Protein AF-M7TND4-F1 (afdb_monomer_lite)

InterPro domains:
  IPR009081 Phosphopantetheine binding ACP domain [PF00550] (166-225)
  IPR013120 Fatty acyl-CoA reductase-like, NAD-binding domain [PF07993] (282-355)
  IPR036291 NAD(P)-binding domain superfamily [SSF51735] (278-315)
  IPR036736 ACP-like superfamily [G3DSA:1.10.1200.10] (157-234)
  IPR036736 ACP-like superfamily [SSF47336] (166-234)

Structure (mmCIF, N/CA/C/O backbone):
data_AF-M7TND4-F1
#
_entry.id   AF-M7TND4-F1
#
loop_
_atom_site.group_PDB
_atom_site.id
_atom_site.type_symbol
_atom_site.label_atom_id
_atom_site.label_alt_id
_atom_site.label_comp_id
_atom_site.label_asym_id
_atom_site.label_entity_id
_atom_site.label_seq_id
_atom_site.pdbx_PDB_ins_code
_atom_site.Cartn_x
_atom_site.Cartn_y
_atom_site.Cartn_z
_atom_site.occupancy
_atom_site.B_iso_or_equiv
_atom_site.auth_seq_id
_atom_site.auth_comp_id
_atom_site.auth_asym_id
_atom_site.auth_atom_id
_atom_site.pdbx_PDB_model_num
ATOM 1 N N . MET A 1 1 ? 12.500 13.920 -29.437 1.00 52.75 1 MET A N 1
ATOM 2 C CA . MET A 1 1 ? 12.590 12.579 -30.057 1.00 52.75 1 MET A CA 1
ATOM 3 C C . MET A 1 1 ? 12.340 12.642 -31.550 1.00 52.75 1 MET A C 1
ATOM 5 O O . MET A 1 1 ? 13.314 12.519 -32.260 1.00 52.75 1 MET A O 1
ATOM 9 N N . LEU A 1 2 ? 11.133 12.942 -32.047 1.00 55.16 2 LEU A N 1
ATOM 10 C CA . LEU A 1 2 ? 10.889 13.033 -33.507 1.00 55.16 2 LEU A CA 1
ATOM 11 C C . LEU A 1 2 ? 11.745 14.081 -34.246 1.00 55.16 2 LEU A C 1
ATOM 13 O O . LEU A 1 2 ? 11.984 13.958 -35.436 1.00 55.16 2 LEU A O 1
ATOM 17 N N . SER A 1 3 ? 12.223 15.103 -33.538 1.00 58.16 3 SER A N 1
ATOM 18 C CA . SER A 1 3 ? 13.149 16.122 -34.046 1.00 58.16 3 SER A CA 1
ATOM 19 C C . SER A 1 3 ? 14.624 15.686 -34.049 1.00 58.16 3 SER A C 1
ATOM 21 O O . SER A 1 3 ? 15.498 16.499 -34.322 1.00 58.16 3 SER A O 1
ATOM 23 N N . CYS A 1 4 ? 14.917 14.435 -33.684 1.00 60.94 4 CYS A N 1
ATOM 24 C CA . CYS A 1 4 ? 16.262 13.890 -33.521 1.00 60.94 4 CYS A CA 1
ATOM 25 C C . CYS A 1 4 ? 16.310 12.474 -34.131 1.00 60.94 4 CYS A C 1
ATOM 27 O O . CYS A 1 4 ? 16.215 11.494 -33.388 1.00 60.94 4 CYS A O 1
ATOM 29 N N . PRO A 1 5 ? 16.424 12.362 -35.471 1.00 71.31 5 PRO A N 1
ATOM 30 C CA . PRO A 1 5 ? 16.382 11.081 -36.183 1.00 71.31 5 PRO A CA 1
ATOM 31 C C . PRO A 1 5 ? 17.377 10.033 -35.652 1.00 71.31 5 PRO A C 1
ATOM 33 O O . PRO A 1 5 ? 16.925 8.944 -35.315 1.00 71.31 5 PRO A O 1
ATOM 36 N N . PRO A 1 6 ? 18.657 10.372 -35.375 1.00 72.75 6 PRO A N 1
ATOM 37 C CA . PRO A 1 6 ? 19.614 9.390 -34.854 1.00 72.75 6 PRO A CA 1
ATOM 38 C C . PRO A 1 6 ? 19.208 8.772 -33.508 1.00 72.75 6 PRO A C 1
ATOM 40 O O . PRO A 1 6 ? 19.507 7.618 -33.223 1.00 72.75 6 PRO A O 1
ATOM 43 N N . GLY A 1 7 ? 18.519 9.540 -32.654 1.00 70.56 7 GLY A N 1
ATOM 44 C CA . GLY A 1 7 ? 18.045 9.036 -31.365 1.00 70.56 7 GLY A CA 1
ATOM 45 C C . GLY A 1 7 ? 16.850 8.092 -31.499 1.00 70.56 7 GLY A C 1
ATOM 46 O O . GLY A 1 7 ? 16.638 7.253 -30.630 1.00 70.56 7 GLY A O 1
ATOM 47 N N . VAL A 1 8 ? 16.064 8.227 -32.568 1.00 78.00 8 VAL A N 1
ATOM 48 C CA . VAL A 1 8 ? 14.972 7.299 -32.875 1.00 78.00 8 VAL A CA 1
ATOM 49 C C . VAL A 1 8 ? 15.531 6.018 -33.487 1.00 78.00 8 VAL A C 1
ATOM 51 O O . VAL A 1 8 ? 15.123 4.942 -33.061 1.00 78.00 8 VAL A O 1
ATOM 54 N N . ASP A 1 9 ? 16.514 6.130 -34.381 1.00 77.94 9 ASP A N 1
ATOM 55 C CA . ASP A 1 9 ? 17.189 4.979 -34.994 1.00 77.94 9 ASP A CA 1
ATOM 56 C C . ASP A 1 9 ? 17.843 4.088 -33.926 1.00 77.94 9 ASP A C 1
ATOM 58 O O . ASP A 1 9 ? 17.606 2.884 -33.884 1.00 77.94 9 ASP A O 1
ATOM 62 N N . ALA A 1 10 ? 18.546 4.687 -32.958 1.00 77.31 10 ALA A N 1
ATOM 63 C CA . ALA A 1 10 ? 19.141 3.948 -31.842 1.00 77.31 10 ALA A CA 1
ATOM 64 C C . ALA A 1 10 ? 18.098 3.226 -30.962 1.00 77.31 10 ALA A C 1
ATOM 66 O O . ALA A 1 10 ? 18.333 2.122 -30.473 1.00 77.31 10 ALA A O 1
ATOM 67 N N . LEU A 1 11 ? 16.924 3.830 -30.744 1.00 78.31 11 LEU A N 1
ATOM 68 C CA . LEU A 1 11 ? 15.833 3.188 -29.999 1.00 78.31 11 LEU A CA 1
ATOM 69 C C . LEU A 1 11 ? 15.169 2.061 -30.805 1.00 78.31 11 LEU A C 1
ATOM 71 O O . LEU A 1 11 ? 14.636 1.119 -30.210 1.00 78.31 11 LEU A O 1
ATOM 75 N N . ALA A 1 12 ? 15.198 2.143 -32.136 1.00 84.38 12 ALA A N 1
ATOM 76 C CA . ALA A 1 12 ? 14.667 1.121 -33.029 1.00 84.38 12 ALA A CA 1
ATOM 77 C C . ALA A 1 12 ? 15.523 -0.160 -33.032 1.00 84.38 12 ALA A C 1
ATOM 79 O O . ALA A 1 12 ? 15.011 -1.233 -33.330 1.00 84.38 12 ALA A O 1
ATOM 80 N N . GLU A 1 13 ? 16.794 -0.090 -32.637 1.00 83.31 13 GLU A N 1
ATOM 81 C CA . GLU A 1 13 ? 17.652 -1.277 -32.498 1.00 83.31 13 GLU A CA 1
ATOM 82 C C . GLU A 1 13 ? 17.405 -2.059 -31.194 1.00 83.31 13 GLU A C 1
ATOM 84 O O . GLU A 1 13 ? 17.817 -3.215 -31.052 1.00 83.31 13 GLU A O 1
ATOM 89 N N . LEU A 1 14 ? 16.730 -1.452 -30.211 1.00 80.19 14 LEU A N 1
ATOM 90 C CA . LEU A 1 14 ? 16.456 -2.094 -28.926 1.00 80.19 14 LEU A CA 1
ATOM 91 C C . LEU A 1 14 ? 15.378 -3.174 -29.058 1.00 80.19 14 LEU A C 1
ATOM 93 O O . LEU A 1 14 ? 14.418 -3.033 -29.796 1.00 80.19 14 LEU A O 1
ATOM 97 N N . LYS A 1 15 ? 15.463 -4.244 -28.259 1.00 79.94 15 LYS A N 1
ATOM 98 C CA . LYS A 1 15 ? 14.446 -5.317 -28.287 1.00 79.94 15 LYS A CA 1
ATOM 99 C C . LYS A 1 15 ? 13.072 -4.875 -27.771 1.00 79.94 15 LYS A C 1
ATOM 101 O O . LYS A 1 15 ? 12.070 -5.505 -28.093 1.00 79.94 15 LYS A O 1
ATOM 106 N N . ARG A 1 16 ? 13.037 -3.884 -26.874 1.00 80.69 16 ARG A N 1
ATOM 107 C CA . ARG A 1 16 ? 11.833 -3.382 -26.194 1.00 80.69 16 ARG A CA 1
ATOM 108 C C . ARG A 1 16 ? 12.024 -1.924 -25.808 1.00 80.69 16 ARG A C 1
ATOM 110 O O . ARG A 1 16 ? 13.060 -1.577 -25.247 1.00 80.69 16 ARG A O 1
ATOM 117 N N . VAL A 1 17 ? 11.007 -1.098 -26.042 1.00 85.75 17 VAL A N 1
ATOM 118 C CA . VAL A 1 17 ? 10.986 0.305 -25.617 1.00 85.75 17 VAL A CA 1
ATOM 119 C C . VAL A 1 17 ? 9.664 0.557 -24.904 1.00 85.75 17 VAL A C 1
ATOM 121 O O . VAL A 1 17 ? 8.596 0.408 -25.484 1.00 85.75 17 VAL A O 1
ATOM 124 N N . ALA A 1 18 ? 9.728 0.923 -23.627 1.00 85.56 18 ALA A N 1
ATOM 125 C CA . ALA A 1 18 ? 8.543 1.191 -22.821 1.00 85.56 18 ALA A CA 1
ATOM 126 C C . ALA A 1 18 ? 8.475 2.664 -22.411 1.00 85.56 18 ALA A C 1
ATOM 128 O O . ALA A 1 18 ? 9.508 3.273 -22.125 1.00 85.56 18 ALA A O 1
ATOM 129 N N . TYR A 1 19 ? 7.267 3.220 -22.313 1.00 83.50 19 TYR A N 1
ATOM 130 C CA . TYR A 1 19 ? 7.042 4.541 -21.720 1.00 83.50 19 TYR A CA 1
ATOM 131 C C . TYR A 1 19 ? 6.023 4.486 -20.575 1.00 83.50 19 TYR A C 1
ATOM 133 O O . TYR A 1 19 ? 5.131 3.640 -20.555 1.00 83.50 19 TYR A O 1
ATOM 141 N N . THR A 1 20 ? 6.162 5.394 -19.606 1.00 81.44 20 THR A N 1
ATOM 142 C CA . THR A 1 20 ? 5.328 5.455 -18.395 1.00 81.44 20 THR A CA 1
ATOM 143 C C . THR A 1 20 ? 5.213 6.892 -17.866 1.00 81.44 20 THR A C 1
ATOM 145 O O . THR A 1 20 ? 5.823 7.807 -18.419 1.00 81.44 20 THR A O 1
ATOM 148 N N . GLY A 1 21 ? 4.444 7.103 -16.794 1.00 68.25 21 GLY A N 1
ATOM 149 C CA . GLY A 1 21 ? 4.293 8.401 -16.119 1.00 68.25 21 GLY A CA 1
ATOM 150 C C . GLY A 1 21 ? 3.234 9.334 -16.718 1.00 68.25 21 GLY A C 1
ATOM 151 O O . GLY A 1 21 ? 3.051 10.440 -16.219 1.00 68.25 21 GLY A O 1
ATOM 152 N N . GLY A 1 22 ? 2.528 8.898 -17.763 1.00 69.12 22 GLY A N 1
ATOM 153 C CA . GLY A 1 22 ? 1.432 9.626 -18.403 1.00 69.12 22 GLY A CA 1
ATOM 154 C C . GLY A 1 22 ? 1.254 9.224 -19.872 1.00 69.12 22 GLY A C 1
ATOM 155 O O . GLY A 1 22 ? 2.148 8.591 -20.444 1.00 69.12 22 GLY A O 1
ATOM 156 N N . PRO A 1 23 ? 0.114 9.562 -20.501 1.00 74.62 23 PRO A N 1
ATOM 157 C CA . PRO A 1 23 ? -0.090 9.305 -21.921 1.00 74.62 23 PRO A CA 1
ATOM 158 C C . PRO A 1 23 ? 0.867 10.158 -22.764 1.00 74.62 23 PRO A C 1
ATOM 160 O O . PRO A 1 23 ? 1.071 11.345 -22.495 1.00 74.62 23 PRO A O 1
ATOM 163 N N . LEU A 1 24 ? 1.444 9.568 -23.812 1.00 78.81 24 LEU A N 1
ATOM 164 C CA . LEU A 1 24 ? 2.138 10.345 -24.837 1.00 78.81 24 LEU A CA 1
ATOM 165 C C . LEU A 1 24 ? 1.124 11.177 -25.632 1.00 78.81 24 LEU A C 1
ATOM 167 O O . LEU A 1 24 ? -0.045 10.819 -25.765 1.00 78.81 24 LEU A O 1
ATOM 171 N N . ASN A 1 25 ? 1.589 12.289 -26.199 1.00 85.69 25 ASN A N 1
ATOM 172 C CA . ASN A 1 25 ? 0.774 13.083 -27.112 1.00 85.69 25 ASN A CA 1
ATOM 173 C C . ASN A 1 25 ? 0.328 12.214 -28.314 1.00 85.69 25 ASN A C 1
ATOM 175 O O . ASN A 1 25 ? 1.211 11.651 -28.959 1.00 85.69 25 ASN A O 1
ATOM 179 N N . PRO A 1 26 ? -0.976 12.155 -28.660 1.00 81.94 26 PRO A N 1
ATOM 180 C CA . PRO A 1 26 ? -1.502 11.282 -29.714 1.00 81.94 26 PRO A CA 1
ATOM 181 C C . PRO A 1 26 ? -0.770 11.393 -31.054 1.00 81.94 26 PRO A C 1
ATOM 183 O O . PRO A 1 26 ? -0.309 10.398 -31.597 1.00 81.94 26 PRO A O 1
ATOM 186 N N . VAL A 1 27 ? -0.572 12.618 -31.550 1.00 81.81 27 VAL A N 1
ATOM 187 C CA . VAL A 1 27 ? 0.054 12.869 -32.860 1.00 81.81 27 VAL A CA 1
ATOM 188 C C . VAL A 1 27 ? 1.526 12.456 -32.863 1.00 81.81 27 VAL A C 1
ATOM 190 O O . VAL A 1 27 ? 2.017 11.853 -33.816 1.00 81.81 27 VAL A O 1
ATOM 193 N N . ARG A 1 28 ? 2.255 12.777 -31.789 1.00 80.94 28 ARG A N 1
ATOM 194 C CA . ARG A 1 28 ? 3.687 12.456 -31.693 1.00 80.94 28 ARG A CA 1
ATOM 195 C C . ARG A 1 28 ? 3.937 10.987 -31.370 1.00 80.94 28 ARG A C 1
ATOM 197 O O . ARG A 1 28 ? 4.920 10.432 -31.845 1.00 80.94 28 ARG A O 1
ATOM 204 N N . GLY A 1 29 ? 3.087 10.377 -30.555 1.00 85.50 29 GLY A N 1
ATOM 205 C CA . GLY A 1 29 ? 3.182 8.963 -30.226 1.00 85.50 29 GLY A CA 1
ATOM 206 C C . GLY A 1 29 ? 2.906 8.092 -31.446 1.00 85.50 29 GLY A C 1
ATOM 207 O O . GLY A 1 29 ? 3.679 7.179 -31.697 1.00 85.50 29 GLY A O 1
ATOM 208 N N . GLU A 1 30 ? 1.933 8.466 -32.283 1.00 88.31 30 GLU A N 1
ATOM 209 C CA . GLU A 1 30 ? 1.633 7.775 -33.544 1.00 88.31 30 GLU A CA 1
ATOM 210 C C . GLU A 1 30 ? 2.838 7.790 -34.492 1.00 88.31 30 GLU A C 1
ATOM 212 O O . GLU A 1 30 ? 3.241 6.771 -35.050 1.00 88.31 30 GLU A O 1
ATOM 217 N N . ALA A 1 31 ? 3.466 8.958 -34.645 1.00 86.38 31 ALA A N 1
ATOM 218 C CA . ALA A 1 31 ? 4.670 9.093 -35.455 1.00 86.38 31 ALA A CA 1
ATOM 219 C C . ALA A 1 31 ? 5.855 8.298 -34.880 1.00 86.38 31 ALA A C 1
ATOM 221 O O . ALA A 1 31 ? 6.651 7.758 -35.643 1.00 86.38 31 ALA A O 1
ATOM 222 N N . LEU A 1 32 ? 5.971 8.197 -33.553 1.00 87.19 32 LEU A N 1
ATOM 223 C CA . LEU A 1 32 ? 7.041 7.448 -32.895 1.00 87.19 32 LEU A CA 1
ATOM 224 C C . LEU A 1 32 ? 6.821 5.930 -32.980 1.00 87.19 32 LEU A C 1
ATOM 226 O O . LEU A 1 32 ? 7.773 5.192 -33.205 1.00 87.19 32 LEU A O 1
ATOM 230 N N . ALA A 1 33 ? 5.578 5.466 -32.862 1.00 90.00 33 ALA A N 1
ATOM 231 C CA . ALA A 1 33 ? 5.198 4.059 -32.957 1.00 90.00 33 ALA A CA 1
ATOM 232 C C . ALA A 1 33 ? 5.498 3.450 -34.333 1.00 90.00 33 ALA A C 1
ATOM 234 O O . ALA A 1 33 ? 5.892 2.289 -34.417 1.00 90.00 33 ALA A O 1
ATOM 235 N N . LYS A 1 34 ? 5.387 4.250 -35.403 1.00 88.94 34 LYS A N 1
ATOM 236 C CA . LYS A 1 34 ? 5.788 3.850 -36.765 1.00 88.94 34 LYS A CA 1
ATOM 237 C C . LYS A 1 34 ? 7.287 3.596 -36.900 1.00 88.94 34 LYS A C 1
ATOM 239 O O . LYS A 1 34 ? 7.694 2.824 -37.759 1.00 88.94 34 LYS A O 1
ATOM 244 N N . LEU A 1 35 ? 8.093 4.270 -36.084 1.00 89.12 35 LEU A N 1
ATOM 245 C CA . LEU A 1 35 ? 9.552 4.186 -36.121 1.00 89.12 35 LEU A CA 1
ATOM 246 C C . LEU A 1 35 ? 10.098 3.181 -35.095 1.00 89.12 35 LEU A C 1
ATOM 248 O O . LEU A 1 35 ? 11.197 2.670 -35.265 1.00 89.12 35 LEU A O 1
ATOM 252 N N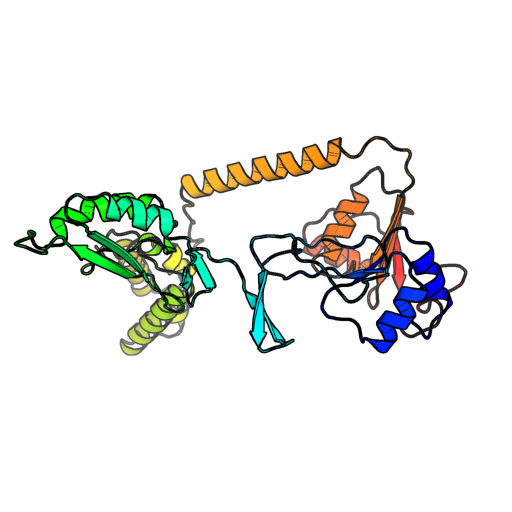 . LEU A 1 36 ? 9.329 2.882 -34.044 1.00 89.06 36 LEU A N 1
ATOM 253 C CA . LEU A 1 36 ? 9.701 1.984 -32.954 1.00 89.06 36 LEU A CA 1
ATOM 254 C C . LEU A 1 36 ? 8.715 0.805 -32.882 1.00 89.06 36 LEU A C 1
ATOM 256 O O . LEU A 1 36 ? 7.728 0.906 -32.152 1.00 89.06 36 LEU A O 1
ATOM 260 N N . PRO A 1 37 ? 8.960 -0.313 -33.593 1.00 83.88 37 PRO A N 1
ATOM 261 C CA . PRO A 1 37 ? 8.002 -1.421 -33.710 1.00 83.88 37 PRO A CA 1
ATOM 262 C C . PRO A 1 37 ? 7.718 -2.159 -32.390 1.00 83.88 37 PRO A C 1
ATOM 264 O O . PRO A 1 37 ? 6.736 -2.881 -32.277 1.00 83.88 37 PRO A O 1
ATOM 267 N N . HIS A 1 38 ? 8.550 -1.951 -31.375 1.00 87.88 38 HIS A N 1
ATOM 268 C CA . HIS A 1 38 ? 8.499 -2.558 -30.039 1.00 87.88 38 HIS A CA 1
ATOM 269 C C . HIS A 1 38 ? 8.190 -1.530 -28.938 1.00 87.88 38 HIS A C 1
ATOM 271 O O . HIS A 1 38 ? 8.537 -1.744 -27.771 1.00 87.88 38 HIS A O 1
ATOM 277 N N . LEU A 1 39 ? 7.582 -0.395 -29.307 1.00 89.44 39 LEU A N 1
ATOM 278 C CA . LEU A 1 39 ? 7.125 0.641 -28.379 1.00 89.44 39 LEU A CA 1
ATOM 279 C C . LEU A 1 39 ? 5.814 0.243 -27.693 1.00 89.44 39 LEU A C 1
ATOM 281 O O . LEU A 1 39 ? 4.805 0.062 -28.362 1.00 89.44 39 LEU A O 1
ATOM 285 N N . PHE A 1 40 ? 5.785 0.224 -26.361 1.00 87.44 40 PHE A N 1
ATOM 286 C CA . PHE A 1 40 ? 4.559 -0.026 -25.595 1.00 87.44 40 PHE A CA 1
ATOM 287 C C . PHE A 1 40 ? 4.461 0.833 -24.330 1.00 87.44 40 PHE A C 1
ATOM 289 O O . PHE A 1 40 ? 5.441 1.421 -23.866 1.00 87.44 40 PHE A O 1
ATOM 296 N N . THR A 1 41 ? 3.262 0.908 -23.753 1.00 83.81 41 THR A N 1
ATOM 297 C CA . THR A 1 41 ? 3.003 1.676 -22.530 1.00 83.81 41 THR A CA 1
ATOM 298 C C . THR A 1 41 ? 2.992 0.798 -21.278 1.00 83.81 41 THR A C 1
ATOM 300 O O . THR A 1 41 ? 2.571 -0.359 -21.308 1.00 83.81 41 THR A O 1
ATOM 303 N N . ILE A 1 42 ? 3.450 1.358 -20.158 1.00 76.50 42 ILE A N 1
ATOM 304 C CA . ILE A 1 42 ? 3.357 0.771 -18.820 1.00 76.50 42 ILE A CA 1
ATOM 305 C C . ILE A 1 42 ? 2.713 1.802 -17.894 1.00 76.50 42 ILE A C 1
ATOM 307 O O . ILE A 1 42 ? 3.188 2.936 -17.796 1.00 76.50 42 ILE A O 1
ATOM 311 N N . LEU A 1 43 ? 1.682 1.401 -17.152 1.00 75.50 43 LEU A N 1
ATOM 312 C CA . LEU A 1 43 ? 1.119 2.210 -16.072 1.00 75.50 43 LEU A CA 1
ATOM 313 C C . LEU A 1 43 ? 1.649 1.713 -14.715 1.00 75.50 43 LEU A C 1
ATOM 315 O O . LEU A 1 43 ? 1.813 0.514 -14.486 1.00 75.50 43 LEU A O 1
ATOM 319 N N . ALA A 1 44 ? 1.930 2.634 -13.802 1.00 69.31 44 ALA A N 1
ATOM 320 C CA . ALA A 1 44 ? 2.380 2.326 -12.450 1.00 69.31 44 ALA A CA 1
ATOM 321 C C . ALA A 1 44 ? 1.968 3.454 -11.497 1.00 69.31 44 ALA A C 1
ATOM 323 O O . ALA A 1 44 ? 1.751 4.584 -11.940 1.00 69.31 44 ALA A O 1
ATOM 324 N N . SER A 1 45 ? 1.902 3.164 -10.200 1.00 63.28 45 SER A N 1
ATOM 325 C CA . SER A 1 45 ? 1.823 4.184 -9.149 1.00 63.28 45 SER A CA 1
ATOM 326 C C . SER A 1 45 ? 2.882 3.941 -8.079 1.00 63.28 45 SER A C 1
ATOM 328 O O . SER A 1 45 ? 3.406 2.834 -7.942 1.00 63.28 45 SER A O 1
ATOM 330 N N . THR A 1 46 ? 3.205 4.980 -7.311 1.00 52.72 46 THR A N 1
ATOM 331 C CA . THR A 1 46 ? 4.154 4.872 -6.192 1.00 52.72 46 THR A CA 1
ATOM 332 C C . THR A 1 46 ? 3.639 3.897 -5.130 1.00 52.72 46 THR A C 1
ATOM 334 O O . THR A 1 46 ? 4.413 3.163 -4.527 1.00 52.72 46 THR A O 1
ATOM 337 N N . GLU A 1 47 ? 2.323 3.869 -4.929 1.00 51.09 47 GLU A N 1
ATOM 338 C CA . GLU A 1 47 ? 1.618 3.100 -3.907 1.00 51.09 47 GLU A CA 1
ATOM 339 C C . GLU A 1 47 ? 1.318 1.658 -4.341 1.00 51.09 47 GLU A C 1
ATOM 341 O O . GLU A 1 47 ? 1.200 0.774 -3.498 1.00 51.09 47 GLU A O 1
ATOM 346 N N . GLY A 1 48 ? 1.161 1.425 -5.647 1.00 47.53 48 GLY A N 1
ATOM 347 C CA . GLY A 1 48 ? 0.699 0.155 -6.216 1.00 47.53 48 GLY A CA 1
ATOM 348 C C . GLY A 1 48 ? 1.736 -0.579 -7.062 1.00 47.53 48 GLY A C 1
ATOM 349 O O . GLY A 1 48 ? 1.461 -1.681 -7.534 1.00 47.53 48 GLY A O 1
ATOM 350 N N . GLY A 1 49 ? 2.917 0.010 -7.269 1.00 58.88 49 GLY A N 1
ATOM 351 C CA . GLY A 1 49 ? 3.927 -0.533 -8.170 1.00 58.88 49 GLY A CA 1
ATOM 352 C C . GLY A 1 49 ? 3.457 -0.547 -9.628 1.00 58.88 49 GLY A C 1
ATOM 353 O O . GLY A 1 49 ? 2.612 0.250 -10.041 1.00 58.88 49 GLY A O 1
ATOM 354 N N . ILE A 1 50 ? 4.032 -1.445 -10.431 1.00 60.16 50 ILE A N 1
ATOM 355 C CA . ILE A 1 50 ? 3.658 -1.628 -11.839 1.00 60.16 50 ILE A CA 1
ATOM 356 C C . ILE A 1 50 ? 2.328 -2.383 -11.892 1.00 60.16 50 ILE A C 1
ATOM 358 O O . ILE A 1 50 ? 2.236 -3.510 -11.401 1.00 60.16 50 ILE A O 1
ATOM 362 N N . GLY A 1 51 ? 1.298 -1.783 -12.493 1.00 61.22 51 GLY A N 1
ATOM 363 C CA . GLY A 1 51 ? 0.028 -2.485 -12.662 1.00 61.22 51 GLY A CA 1
ATOM 364 C C . GLY A 1 51 ? 0.185 -3.667 -13.626 1.00 61.22 51 GLY A C 1
ATOM 365 O O . GLY A 1 51 ? 1.013 -3.650 -14.539 1.00 61.22 51 GLY A O 1
ATOM 366 N N . ARG A 1 52 ? -0.592 -4.734 -13.414 1.00 55.03 52 ARG A N 1
ATOM 367 C CA . ARG A 1 52 ? -0.585 -5.893 -14.316 1.00 55.03 52 ARG A CA 1
ATOM 368 C C . ARG A 1 52 ? -1.374 -5.553 -15.579 1.00 55.03 52 ARG A C 1
ATOM 370 O O . ARG A 1 52 ? -2.603 -5.594 -15.578 1.00 55.03 52 ARG A O 1
ATOM 377 N N . PHE A 1 53 ? -0.656 -5.240 -16.651 1.00 69.12 53 PHE A N 1
ATOM 378 C CA . PHE A 1 53 ? -1.219 -4.969 -17.972 1.00 69.12 53 PHE A CA 1
ATOM 379 C C . PHE A 1 53 ? -0.702 -5.974 -18.992 1.00 69.12 53 PHE A C 1
ATOM 381 O O . PHE A 1 53 ? 0.436 -6.437 -18.904 1.00 69.12 53 PHE A O 1
ATOM 388 N N . VAL A 1 54 ? -1.536 -6.284 -19.978 1.00 61.53 54 VAL A N 1
ATOM 389 C CA . VAL A 1 54 ? -1.124 -7.015 -21.171 1.00 61.53 54 VAL A CA 1
ATOM 390 C C . VAL A 1 54 ? -0.670 -5.984 -22.199 1.00 61.53 54 VAL A C 1
ATOM 392 O O . VAL A 1 54 ? -1.457 -5.147 -22.646 1.00 61.53 54 VAL A O 1
ATOM 395 N N . SER A 1 55 ? 0.615 -6.035 -22.541 1.00 65.31 55 SER A N 1
ATOM 396 C CA . SER A 1 55 ? 1.164 -5.335 -23.703 1.00 65.31 55 SER A CA 1
ATOM 397 C C . SER A 1 55 ? 0.931 -6.189 -24.950 1.00 65.31 55 SER A C 1
ATOM 399 O O . SER A 1 55 ? 1.048 -7.413 -24.872 1.00 65.31 55 SER A O 1
ATOM 401 N N . SER A 1 56 ? 0.635 -5.561 -26.092 1.00 66.56 56 SER A N 1
ATOM 402 C CA . SER A 1 56 ? 0.563 -6.250 -27.391 1.00 66.56 56 SER A CA 1
ATOM 403 C C . SER A 1 56 ? 1.915 -6.830 -27.821 1.00 66.56 56 SER A C 1
ATOM 405 O O . SER A 1 56 ? 1.963 -7.697 -28.685 1.00 66.56 56 SER A O 1
ATOM 407 N N . GLY A 1 57 ? 3.013 -6.396 -27.189 1.00 67.25 57 GLY A N 1
ATOM 408 C CA . GLY A 1 57 ? 4.371 -6.816 -27.534 1.00 67.25 57 GLY A CA 1
ATOM 409 C C . GLY A 1 57 ? 4.952 -6.084 -28.747 1.00 67.25 57 GLY A C 1
ATOM 410 O O . GLY A 1 57 ? 6.103 -6.331 -29.093 1.00 67.25 57 GLY A O 1
ATOM 411 N N . ASP A 1 58 ? 4.187 -5.167 -29.336 1.00 81.75 58 ASP A N 1
ATOM 412 C CA . ASP A 1 58 ? 4.534 -4.342 -30.490 1.00 81.75 58 ASP A CA 1
ATOM 413 C C . ASP A 1 58 ? 3.958 -2.918 -30.343 1.00 81.75 58 ASP A C 1
ATOM 415 O O . ASP A 1 58 ? 3.337 -2.584 -29.330 1.00 81.75 58 ASP A O 1
ATOM 419 N N . SER A 1 59 ? 4.147 -2.081 -31.361 1.00 87.38 59 SER A N 1
ATOM 420 C CA . SER A 1 59 ? 3.662 -0.701 -31.389 1.00 87.38 59 SER A CA 1
ATOM 421 C C . SER A 1 59 ? 2.282 -0.505 -32.016 1.00 87.38 59 SER A C 1
ATOM 423 O O . SER A 1 59 ? 1.801 0.629 -32.073 1.00 87.38 59 SER A O 1
ATOM 425 N N . SER A 1 60 ? 1.600 -1.581 -32.429 1.00 82.94 60 SER A N 1
ATOM 426 C CA . SER A 1 60 ? 0.259 -1.506 -33.039 1.00 82.94 60 SER A CA 1
ATOM 427 C C . SER A 1 60 ? -0.770 -0.847 -32.111 1.00 82.94 60 SER A C 1
ATOM 429 O O . SER A 1 60 ? -1.677 -0.144 -32.553 1.00 82.94 60 SER A O 1
ATOM 431 N N . HIS A 1 61 ? -0.568 -1.014 -30.805 1.00 84.56 61 HIS A N 1
ATOM 432 C CA . HIS A 1 61 ? -1.412 -0.501 -29.735 1.00 84.56 61 HIS A CA 1
ATOM 433 C C . HIS A 1 61 ? -0.635 0.408 -28.775 1.00 84.56 61 HIS A C 1
ATOM 435 O O . HIS A 1 61 ? -0.959 0.475 -27.590 1.00 84.56 61 HIS A O 1
ATOM 441 N N . TRP A 1 62 ? 0.371 1.131 -29.286 1.00 85.81 62 TRP A N 1
ATOM 442 C CA . TRP A 1 62 ? 1.338 1.916 -28.506 1.00 85.81 62 TRP A CA 1
ATOM 443 C C . TRP A 1 62 ? 0.704 2.812 -27.430 1.00 85.81 62 TRP A C 1
ATOM 445 O O . TRP A 1 62 ? 1.249 2.932 -26.337 1.00 85.81 62 TRP A O 1
ATOM 455 N N . GLY A 1 63 ? -0.441 3.432 -27.739 1.00 82.12 63 GLY A N 1
ATOM 456 C CA . GLY A 1 63 ? -1.142 4.398 -26.887 1.00 82.12 63 GLY A CA 1
ATOM 457 C C . GLY A 1 63 ? -2.103 3.779 -25.877 1.00 82.12 63 GLY A C 1
ATOM 458 O O . GLY A 1 63 ? -2.760 4.502 -25.129 1.00 82.12 63 GLY A O 1
ATOM 459 N N . THR A 1 64 ? -2.225 2.455 -25.873 1.00 77.56 64 THR A N 1
ATOM 460 C CA . THR A 1 64 ? -3.246 1.730 -25.122 1.00 77.56 64 THR A CA 1
ATOM 461 C C . THR A 1 64 ? -2.620 0.593 -24.335 1.00 77.56 64 THR A C 1
ATOM 463 O O . THR A 1 64 ? -1.568 0.064 -24.681 1.00 77.56 64 THR A O 1
ATOM 466 N N . PHE A 1 65 ? -3.281 0.200 -23.259 1.00 73.00 65 PHE A N 1
ATOM 467 C CA . PHE A 1 65 ? -2.944 -1.001 -22.516 1.00 73.00 65 PHE A CA 1
ATOM 468 C C . PHE A 1 65 ? -4.220 -1.793 -22.295 1.00 73.00 65 PHE A C 1
ATOM 470 O O . PHE A 1 65 ? -5.295 -1.221 -22.105 1.00 73.00 65 PHE A O 1
ATOM 477 N N . LYS A 1 66 ? -4.100 -3.117 -22.291 1.00 69.12 66 LYS A N 1
ATOM 478 C CA . LYS A 1 66 ? -5.197 -3.983 -21.884 1.00 69.12 66 LYS A CA 1
ATOM 479 C C . LYS A 1 66 ? -5.011 -4.309 -20.409 1.00 69.12 66 LYS A C 1
ATOM 481 O O . LYS A 1 66 ? -3.954 -4.799 -20.006 1.00 69.12 66 LYS A O 1
ATOM 486 N N . PHE A 1 67 ? -6.020 -4.027 -19.593 1.00 63.09 67 PHE A N 1
ATOM 487 C CA . PHE A 1 67 ? -6.042 -4.540 -18.229 1.00 63.09 67 PHE A CA 1
ATOM 488 C C . PHE A 1 67 ? -5.968 -6.068 -18.280 1.00 63.09 67 PHE A C 1
ATOM 490 O O . PHE A 1 67 ? -6.630 -6.699 -19.108 1.00 63.09 67 PHE A O 1
ATOM 497 N N . VAL A 1 68 ? -5.141 -6.675 -17.427 1.00 62.81 68 VAL A N 1
ATOM 498 C CA . VAL A 1 68 ? -5.315 -8.104 -17.152 1.00 62.81 68 VAL A CA 1
ATOM 499 C C . VAL A 1 68 ? -6.731 -8.267 -16.613 1.00 62.81 68 VAL A C 1
ATOM 501 O O . VAL A 1 68 ? -7.142 -7.486 -15.756 1.00 62.81 68 VAL A O 1
ATOM 504 N N . ASP A 1 69 ? -7.481 -9.225 -17.155 1.00 57.56 69 ASP A N 1
ATOM 505 C CA . ASP A 1 69 ? -8.854 -9.453 -16.726 1.00 57.56 69 ASP A CA 1
ATOM 506 C C . ASP A 1 69 ? -8.863 -9.832 -15.241 1.00 57.56 69 ASP A C 1
ATOM 508 O O . ASP A 1 69 ? -8.350 -10.875 -14.831 1.00 57.56 69 ASP A O 1
ATOM 512 N N . LEU A 1 70 ? -9.384 -8.913 -14.433 1.00 54.69 70 LEU A N 1
ATOM 513 C CA . LEU A 1 70 ? -9.584 -9.073 -12.999 1.00 54.69 70 LEU A CA 1
ATOM 514 C C . LEU A 1 70 ? -11.084 -9.048 -12.652 1.00 54.69 70 LEU A C 1
ATOM 516 O O . LEU A 1 70 ? -11.419 -8.929 -11.474 1.00 54.69 70 LEU A O 1
ATOM 520 N N . GLY A 1 71 ? -11.974 -9.150 -13.651 1.00 54.25 71 GLY A N 1
ATOM 521 C CA . GLY A 1 71 ? -13.431 -9.048 -13.508 1.00 54.25 71 GLY A CA 1
ATOM 522 C C . GLY A 1 71 ? -14.024 -7.696 -13.925 1.00 54.25 71 GLY A C 1
ATOM 523 O O . GLY A 1 71 ? -15.033 -7.281 -13.363 1.00 54.25 71 GLY A O 1
ATOM 524 N N . GLN A 1 72 ? -13.390 -6.980 -14.857 1.00 64.19 72 GLN A N 1
ATOM 525 C CA . GLN A 1 72 ? -13.888 -5.710 -15.409 1.00 64.19 72 GLN A CA 1
ATOM 526 C C . GLN A 1 72 ? -14.647 -5.981 -16.717 1.00 64.19 72 GLN A C 1
ATOM 528 O O . GLN A 1 72 ? -14.178 -6.768 -17.537 1.00 64.19 72 GLN A O 1
ATOM 533 N N . ARG A 1 73 ? -15.781 -5.315 -16.954 1.00 65.94 73 ARG A N 1
ATOM 534 C CA . ARG A 1 73 ? -16.564 -5.443 -18.195 1.00 65.94 73 ARG A CA 1
ATOM 535 C C . ARG A 1 73 ? -17.072 -4.089 -18.679 1.00 65.94 73 ARG A C 1
ATOM 537 O O . ARG A 1 73 ? -17.315 -3.199 -17.877 1.00 65.94 73 ARG A O 1
ATOM 544 N N . MET A 1 74 ? -17.230 -3.939 -19.990 1.00 70.81 74 MET A N 1
ATOM 545 C CA . MET A 1 74 ? -17.871 -2.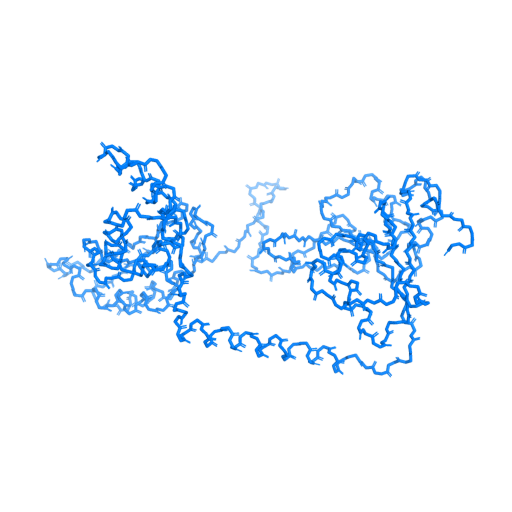763 -20.581 1.00 70.81 74 MET A CA 1
ATOM 546 C C . MET A 1 74 ? -19.372 -3.050 -20.694 1.00 70.81 74 MET A C 1
ATOM 548 O O . MET A 1 74 ? -19.746 -3.996 -21.386 1.00 70.81 74 MET A O 1
ATOM 552 N N . GLU A 1 75 ? -20.219 -2.282 -20.011 1.00 72.12 75 GLU A N 1
ATOM 553 C CA . GLU A 1 75 ? -21.680 -2.363 -20.163 1.00 72.12 75 GLU A CA 1
ATOM 554 C C . GLU A 1 75 ? -22.187 -1.231 -21.047 1.00 72.12 75 GLU A C 1
ATOM 556 O O . GLU A 1 75 ? -21.779 -0.083 -20.882 1.00 72.12 75 GLU A O 1
ATOM 561 N N . GLU A 1 76 ? -23.080 -1.546 -21.986 1.00 88.06 76 GLU A N 1
ATOM 562 C CA . GLU A 1 76 ? -23.738 -0.526 -22.800 1.00 88.06 76 GLU A CA 1
ATOM 563 C C . GLU A 1 76 ? -24.782 0.208 -21.949 1.00 88.06 76 GLU A C 1
ATOM 565 O O . GLU A 1 76 ? -25.774 -0.381 -21.523 1.00 88.06 76 GLU A O 1
ATOM 570 N N . VAL A 1 77 ? -24.546 1.494 -21.690 1.00 82.88 77 VAL A N 1
ATOM 571 C CA . VAL A 1 77 ? -25.444 2.352 -20.893 1.00 82.88 77 VAL A CA 1
ATOM 572 C C . VAL A 1 77 ? -26.347 3.218 -21.773 1.00 82.88 77 VAL A C 1
ATOM 574 O O . VAL A 1 77 ? -27.387 3.699 -21.330 1.00 82.88 77 VAL A O 1
ATOM 577 N N . ALA A 1 78 ? -25.967 3.399 -23.038 1.00 73.94 78 ALA A N 1
ATOM 578 C CA . ALA A 1 78 ? -26.779 3.984 -24.098 1.00 73.94 78 ALA A CA 1
ATOM 579 C C . ALA A 1 78 ? -26.244 3.501 -25.460 1.00 73.94 78 ALA A C 1
ATOM 581 O O . ALA A 1 78 ? -25.106 3.039 -25.513 1.00 73.94 78 ALA A O 1
ATOM 582 N N . PRO A 1 79 ? -27.003 3.618 -26.567 1.00 89.50 79 PRO A N 1
ATOM 583 C CA . PRO A 1 79 ? -26.554 3.147 -27.878 1.00 89.50 79 PRO A CA 1
ATOM 584 C C . PRO A 1 79 ? -25.175 3.701 -28.258 1.00 89.50 79 PRO A C 1
ATOM 586 O O . PRO A 1 79 ? -25.011 4.909 -28.441 1.00 89.50 79 PRO A O 1
ATOM 589 N N . GLY A 1 80 ? -24.179 2.817 -28.359 1.00 80.75 80 GLY A N 1
ATOM 590 C CA . GLY A 1 80 ? -22.798 3.188 -28.684 1.00 80.75 80 GLY A CA 1
ATOM 591 C C . GLY A 1 80 ? -21.986 3.797 -27.530 1.00 80.75 80 GLY A C 1
ATOM 592 O O . GLY A 1 80 ? -20.830 4.163 -27.739 1.00 80.75 80 GLY A O 1
ATOM 593 N N . ILE A 1 81 ? -22.554 3.899 -26.326 1.00 65.31 81 ILE A N 1
ATOM 594 C CA . ILE A 1 81 ? -21.898 4.414 -25.119 1.00 65.31 81 ILE A CA 1
ATOM 595 C C . ILE A 1 81 ? -21.755 3.275 -24.117 1.00 65.31 81 ILE A C 1
ATOM 597 O O . ILE A 1 81 ? -22.738 2.732 -23.613 1.00 65.31 81 ILE A O 1
ATOM 601 N N . TYR A 1 82 ? -20.505 2.961 -23.797 1.00 72.00 82 TYR A N 1
ATOM 602 C CA . TYR A 1 82 ? -20.150 1.871 -22.904 1.00 72.00 82 TYR A CA 1
ATOM 603 C C . TYR A 1 82 ? -19.432 2.420 -21.676 1.00 72.00 82 TYR A C 1
ATOM 605 O O . TYR A 1 82 ? -18.500 3.218 -21.801 1.00 72.00 82 TYR A O 1
ATOM 613 N N . GLU A 1 83 ? -19.849 1.978 -20.498 1.00 60.94 83 GLU A N 1
ATOM 614 C CA . GLU A 1 83 ? -19.209 2.304 -19.231 1.00 60.94 83 GLU A CA 1
ATOM 615 C C . GLU A 1 83 ? -18.324 1.138 -18.780 1.00 60.94 83 GLU A C 1
ATOM 617 O O . GLU A 1 83 ? -18.718 -0.027 -18.858 1.00 60.94 83 GLU A O 1
ATOM 622 N N . LEU A 1 84 ? -17.108 1.447 -18.319 1.00 61.00 84 LEU A N 1
ATOM 623 C CA . LEU A 1 84 ? -16.224 0.454 -17.716 1.00 61.00 84 LEU A CA 1
ATOM 624 C C . LEU A 1 84 ? -16.728 0.135 -16.310 1.00 61.00 84 LEU A C 1
ATOM 626 O O . LEU A 1 84 ? -16.476 0.877 -15.361 1.00 61.00 84 LEU A O 1
ATOM 630 N N . VAL A 1 85 ? -17.388 -1.004 -16.175 1.00 63.12 85 VAL A N 1
ATOM 631 C CA . VAL A 1 85 ? -17.864 -1.525 -14.901 1.00 63.12 85 VAL A CA 1
ATOM 632 C C . VAL A 1 85 ? -16.775 -2.423 -14.317 1.00 63.12 85 VAL A C 1
ATOM 634 O O . VAL A 1 85 ? -16.392 -3.448 -14.885 1.00 63.12 85 VAL A O 1
ATOM 637 N N . GLY A 1 86 ? -16.212 -1.992 -13.188 1.00 55.88 86 GLY A N 1
ATOM 638 C CA . GLY A 1 86 ? -15.310 -2.807 -12.373 1.00 55.88 86 GLY A CA 1
ATOM 639 C C . GLY A 1 86 ? -16.048 -3.941 -11.651 1.00 55.88 86 GLY A C 1
ATOM 640 O O . GLY A 1 86 ? -17.267 -4.046 -11.730 1.00 55.88 86 GLY A O 1
ATOM 641 N N . ARG A 1 87 ? -15.289 -4.794 -10.955 1.00 51.66 87 ARG A N 1
ATOM 642 C CA . ARG A 1 87 ? -15.756 -6.020 -10.283 1.00 51.66 87 ARG A CA 1
ATOM 643 C C . ARG A 1 87 ? -17.095 -5.850 -9.545 1.00 51.66 87 ARG A C 1
ATOM 645 O O . ARG A 1 87 ? -17.272 -4.922 -8.766 1.00 51.66 87 ARG A O 1
ATOM 652 N N . ALA A 1 88 ? -17.987 -6.822 -9.740 1.00 50.44 88 ALA A N 1
ATOM 653 C CA . ALA A 1 88 ? -19.148 -7.083 -8.888 1.00 50.44 88 ALA A CA 1
ATOM 654 C C . ALA A 1 88 ? -18.717 -7.843 -7.619 1.00 50.44 88 ALA A C 1
ATOM 656 O O . ALA A 1 88 ? -19.215 -8.930 -7.336 1.00 50.44 88 ALA A O 1
ATOM 657 N N . ASP A 1 89 ? -17.700 -7.347 -6.917 1.00 64.12 89 ASP A N 1
ATOM 658 C CA . ASP A 1 89 ? -17.244 -7.935 -5.665 1.00 64.12 89 ASP A CA 1
ATOM 659 C C . ASP A 1 89 ? -17.760 -7.144 -4.464 1.00 64.12 89 ASP A C 1
ATOM 661 O O . ASP A 1 89 ? -18.072 -5.961 -4.551 1.00 64.12 89 ASP A O 1
ATOM 665 N N . ASN A 1 90 ? -17.867 -7.814 -3.320 1.00 68.06 90 ASN A N 1
ATOM 666 C CA . ASN A 1 90 ? -18.484 -7.264 -2.113 1.00 68.06 90 ASN A CA 1
ATOM 667 C C . ASN A 1 90 ? -17.576 -6.235 -1.395 1.00 68.06 90 ASN A C 1
ATOM 669 O O . ASN A 1 90 ? -17.776 -5.914 -0.232 1.00 68.06 90 ASN A O 1
ATOM 673 N N . TRP A 1 91 ? -16.525 -5.731 -2.056 1.00 78.88 91 TRP A N 1
ATOM 674 C CA . TRP A 1 91 ? -15.479 -4.936 -1.416 1.00 78.88 91 TRP A CA 1
ATOM 675 C C . TRP A 1 91 ? -15.990 -3.570 -0.953 1.00 78.88 91 TRP A C 1
ATOM 677 O O . TRP A 1 91 ? -16.431 -2.735 -1.742 1.00 78.88 91 TRP A O 1
ATOM 687 N N . VAL A 1 92 ? -15.806 -3.285 0.334 1.00 78.44 92 VAL A N 1
ATOM 688 C CA . VAL A 1 92 ? -16.125 -1.990 0.931 1.00 78.44 92 VAL A CA 1
ATOM 689 C C . VAL A 1 92 ? -14.871 -1.122 0.964 1.00 78.44 92 VAL A C 1
ATOM 691 O O . VAL A 1 92 ? -13.868 -1.471 1.592 1.00 78.44 92 VAL A O 1
ATOM 694 N N . ALA A 1 93 ? -14.921 0.030 0.291 1.00 79.38 93 ALA A N 1
ATOM 695 C CA . ALA A 1 93 ? -13.850 1.025 0.293 1.00 79.38 93 ALA A CA 1
ATOM 696 C C . ALA A 1 93 ? -14.129 2.130 1.322 1.00 79.38 93 ALA A C 1
ATOM 698 O O . ALA A 1 93 ? -15.078 2.902 1.181 1.00 79.38 93 ALA A O 1
ATOM 699 N N . MET A 1 94 ? -13.288 2.232 2.350 1.00 78.31 94 MET A N 1
ATOM 700 C CA . MET A 1 94 ? -13.410 3.227 3.420 1.00 78.31 94 MET A CA 1
ATOM 701 C C . MET A 1 94 ? -12.757 4.566 3.038 1.00 78.31 94 MET A C 1
ATOM 703 O O . MET A 1 94 ? -11.905 4.643 2.151 1.00 78.31 94 MET A O 1
ATOM 707 N N . SER A 1 95 ? -13.116 5.649 3.736 1.00 70.94 95 SER A N 1
ATOM 708 C CA . SER A 1 95 ? -12.591 7.001 3.459 1.00 70.94 95 SER A CA 1
ATOM 709 C C . SER A 1 95 ? -11.100 7.177 3.776 1.00 70.94 95 SER A C 1
ATOM 711 O O . SER A 1 95 ? -10.497 8.156 3.350 1.00 70.94 95 SER A O 1
ATOM 713 N N . ASN A 1 96 ? -10.503 6.260 4.541 1.00 66.69 96 ASN A N 1
ATOM 714 C CA . ASN A 1 96 ? -9.068 6.233 4.844 1.00 66.69 96 ASN A CA 1
ATOM 715 C C . ASN A 1 96 ? -8.247 5.446 3.801 1.00 66.69 96 ASN A C 1
ATOM 717 O O . ASN A 1 96 ? -7.060 5.212 4.010 1.00 66.69 96 ASN A O 1
ATOM 721 N N . GLY A 1 97 ? -8.868 5.035 2.688 1.00 70.25 97 GLY A N 1
ATOM 722 C CA . GLY A 1 97 ? -8.213 4.313 1.595 1.00 70.25 97 GLY A CA 1
ATOM 723 C C . GLY A 1 97 ? -8.047 2.811 1.838 1.00 70.25 97 GLY A C 1
ATOM 724 O O . GLY A 1 97 ? -7.623 2.096 0.930 1.00 70.25 97 GLY A O 1
ATOM 725 N N . LEU A 1 98 ? -8.412 2.317 3.025 1.00 77.06 98 LEU A N 1
ATOM 726 C CA . LEU A 1 98 ? -8.457 0.888 3.314 1.00 77.06 98 LEU A CA 1
ATOM 727 C C . LEU A 1 98 ? -9.665 0.256 2.619 1.00 77.06 98 LEU A C 1
ATOM 729 O O . LEU A 1 98 ? -10.723 0.875 2.478 1.00 77.06 98 LEU A O 1
ATOM 733 N N . LYS A 1 99 ? -9.508 -0.995 2.192 1.00 82.94 99 LYS A N 1
ATOM 734 C CA . LYS A 1 99 ? -10.574 -1.761 1.549 1.00 82.94 99 LYS A CA 1
ATOM 735 C C . LYS A 1 99 ? -10.635 -3.167 2.134 1.00 82.94 99 LYS A C 1
ATOM 737 O O . LYS A 1 99 ? -9.596 -3.710 2.512 1.00 82.94 99 LYS A O 1
ATOM 742 N N . MET A 1 100 ? -11.832 -3.730 2.236 1.00 84.50 100 MET A N 1
ATOM 743 C CA . MET A 1 100 ? -12.056 -5.056 2.811 1.00 84.50 100 MET A CA 1
ATOM 744 C C . MET A 1 100 ? -13.209 -5.761 2.100 1.00 84.50 100 MET A C 1
ATOM 746 O O . MET A 1 100 ? -14.201 -5.121 1.766 1.00 84.50 100 MET A O 1
ATOM 750 N N . ASP A 1 101 ? -13.059 -7.066 1.887 1.00 86.19 101 ASP A N 1
ATOM 751 C CA . ASP A 1 101 ? -14.140 -7.959 1.471 1.00 86.19 101 ASP A CA 1
ATOM 752 C C . ASP A 1 101 ? -14.882 -8.488 2.715 1.00 86.19 101 ASP A C 1
ATOM 754 O O . ASP A 1 101 ? -14.270 -9.209 3.513 1.00 86.19 101 ASP A O 1
ATOM 758 N N . PRO A 1 102 ? -16.164 -8.142 2.918 1.00 88.88 102 PRO A N 1
ATOM 759 C CA . PRO A 1 102 ? -16.939 -8.545 4.078 1.00 88.88 102 PRO A CA 1
ATOM 760 C C . PRO A 1 102 ? -17.574 -9.928 3.936 1.00 88.88 102 PRO A C 1
ATOM 762 O O . PRO A 1 102 ? -18.136 -10.416 4.911 1.00 88.88 102 PRO A O 1
ATOM 765 N N . THR A 1 103 ? -17.474 -10.585 2.776 1.00 87.19 103 THR A N 1
ATOM 766 C CA . THR A 1 103 ? -18.221 -11.817 2.465 1.00 87.19 103 THR A CA 1
ATOM 767 C C . THR A 1 103 ? -18.079 -12.891 3.547 1.00 87.19 103 THR A C 1
ATOM 769 O O . THR A 1 103 ? -19.055 -13.503 3.973 1.00 87.19 103 THR A O 1
ATOM 772 N N . GLU A 1 104 ? -16.863 -13.115 4.044 1.00 87.94 104 GLU A N 1
ATOM 773 C CA . GLU A 1 104 ? -16.605 -14.151 5.051 1.00 87.94 104 GLU A CA 1
ATOM 774 C C . GLU A 1 104 ? -17.143 -13.758 6.444 1.00 87.94 104 GLU A C 1
ATOM 776 O O . GLU A 1 104 ? -17.674 -14.602 7.176 1.00 87.94 104 GLU A O 1
ATOM 781 N N . MET A 1 105 ? -17.118 -12.460 6.767 1.00 92.38 105 MET A N 1
ATOM 782 C CA . MET A 1 105 ? -17.727 -11.903 7.976 1.00 92.38 105 MET A CA 1
ATOM 783 C C . MET A 1 105 ? -19.254 -12.033 7.935 1.00 92.38 105 MET A C 1
ATOM 785 O O . MET A 1 105 ? -19.852 -12.530 8.889 1.00 92.38 105 MET A O 1
ATOM 789 N N . GLU A 1 106 ? -19.871 -11.641 6.820 1.00 92.62 106 GLU A N 1
ATOM 790 C CA . GLU A 1 106 ? -21.315 -11.724 6.592 1.00 92.62 106 GLU A CA 1
ATOM 791 C C . GLU A 1 106 ? -21.804 -13.170 6.650 1.00 92.62 106 GLU A C 1
ATOM 793 O O . GLU A 1 106 ? -22.724 -13.460 7.409 1.00 92.62 106 GLU A O 1
ATOM 798 N N . HIS A 1 107 ? -21.143 -14.099 5.950 1.00 90.69 107 HIS A N 1
ATOM 799 C CA . HIS A 1 107 ? -21.480 -15.525 5.999 1.00 90.69 107 HIS A CA 1
ATOM 800 C C . HIS A 1 107 ? -21.359 -16.112 7.407 1.00 90.69 107 HIS A C 1
ATOM 802 O O . HIS A 1 107 ? -22.214 -16.892 7.829 1.00 90.69 107 HIS A O 1
ATOM 808 N N . THR A 1 108 ? -20.317 -15.736 8.156 1.00 92.88 108 THR A N 1
ATOM 809 C CA . THR A 1 108 ? -20.138 -16.220 9.530 1.00 92.88 108 THR A CA 1
ATOM 810 C C . THR A 1 108 ? -21.295 -15.767 10.421 1.00 92.88 108 THR A C 1
ATOM 812 O O . THR A 1 108 ? -21.840 -16.573 11.169 1.00 92.88 108 THR A O 1
ATOM 815 N N . ILE A 1 109 ? -21.716 -14.507 10.322 1.00 92.75 109 ILE A N 1
ATOM 816 C CA . ILE A 1 109 ? -22.801 -13.964 11.154 1.00 92.75 109 ILE A CA 1
ATOM 817 C C . ILE A 1 109 ? -24.165 -14.485 10.683 1.00 92.75 109 ILE A C 1
ATOM 819 O O . ILE A 1 109 ? -25.003 -14.828 11.513 1.00 92.75 109 ILE A O 1
ATOM 823 N N . ALA A 1 110 ? -24.363 -14.631 9.371 1.00 90.88 110 ALA A N 1
ATOM 824 C CA . ALA A 1 110 ? -25.580 -15.186 8.783 1.00 90.88 110 ALA A CA 1
ATOM 825 C C . ALA A 1 110 ? -25.798 -16.667 9.136 1.00 90.88 110 ALA A C 1
ATOM 827 O O . ALA A 1 110 ? -26.922 -17.154 9.070 1.00 90.88 110 ALA A O 1
ATOM 828 N N . SER A 1 111 ? -24.747 -17.389 9.545 1.00 92.38 111 SER A N 1
ATOM 829 C CA . SER A 1 111 ? -24.870 -18.766 10.041 1.00 92.38 111 SER A CA 1
ATOM 830 C C . SER A 1 111 ? -25.524 -18.874 11.427 1.00 92.38 111 SER A C 1
ATOM 832 O O . SER A 1 111 ? -25.866 -19.977 11.858 1.00 92.38 111 SER A O 1
ATOM 834 N N . HIS A 1 112 ? -25.710 -17.752 12.134 1.00 92.81 112 HIS A N 1
ATOM 835 C CA . HIS A 1 112 ? -26.346 -17.742 13.447 1.00 92.81 112 HIS A CA 1
ATOM 836 C C . HIS A 1 112 ? -27.848 -18.082 13.351 1.00 92.81 112 HIS A C 1
ATOM 838 O O . HIS A 1 112 ? -28.542 -17.501 12.514 1.00 92.81 112 HIS A O 1
ATOM 844 N N . PRO A 1 113 ? -28.400 -18.949 14.229 1.00 91.06 113 PRO A N 1
ATOM 845 C CA . PRO A 1 113 ? -29.793 -19.401 14.144 1.00 91.06 113 PRO A CA 1
ATOM 846 C C . PRO A 1 113 ? -30.838 -18.284 14.144 1.00 91.06 113 PRO A C 1
ATOM 848 O O . PRO A 1 113 ? -31.893 -18.456 13.539 1.00 91.06 113 PRO A O 1
ATOM 851 N N . ASP A 1 114 ? -30.546 -17.159 14.791 1.00 89.88 114 ASP A N 1
ATOM 852 C CA . ASP A 1 114 ? -31.484 -16.041 14.962 1.00 89.88 114 ASP A CA 1
ATOM 853 C C . ASP A 1 114 ? -31.380 -14.963 13.871 1.00 89.88 114 ASP A C 1
ATOM 855 O O . ASP A 1 114 ? -32.148 -14.004 13.884 1.00 89.88 114 ASP A O 1
ATOM 859 N N . VAL A 1 115 ? -30.445 -15.102 12.927 1.00 89.31 115 VAL A N 1
ATOM 860 C CA . VAL A 1 115 ? -30.150 -14.096 11.899 1.00 89.31 115 VAL A CA 1
ATOM 861 C C . VAL A 1 115 ? -30.776 -14.501 10.562 1.00 89.31 115 VAL A C 1
ATOM 863 O O . VAL A 1 115 ? -30.661 -15.648 10.136 1.00 89.31 115 VAL A O 1
ATOM 866 N N . THR A 1 116 ? -31.449 -13.565 9.889 1.00 88.94 116 THR A N 1
ATOM 867 C CA . THR A 1 116 ? -31.998 -13.752 8.528 1.00 88.94 116 THR A CA 1
ATOM 868 C C . THR A 1 116 ? -31.223 -12.990 7.468 1.00 88.94 116 THR A C 1
ATOM 870 O O . THR A 1 116 ? -31.190 -13.413 6.314 1.00 88.94 116 THR A O 1
ATOM 873 N N . GLY A 1 117 ? -30.580 -11.890 7.855 1.00 80.38 117 GLY A N 1
ATOM 874 C CA . GLY A 1 117 ? -29.838 -11.027 6.951 1.00 80.38 117 GLY A CA 1
ATOM 875 C C . GLY A 1 117 ? -28.682 -10.344 7.664 1.00 80.38 117 GLY A C 1
ATOM 876 O O . GLY A 1 117 ? -28.781 -9.975 8.833 1.00 80.38 117 GLY A O 1
ATOM 877 N N . VAL A 1 118 ? -27.571 -10.174 6.953 1.00 89.56 118 VAL A N 1
ATOM 878 C CA . VAL A 1 118 ? -26.397 -9.440 7.432 1.00 89.56 118 VAL A CA 1
ATOM 879 C C . VAL A 1 118 ? -25.879 -8.579 6.297 1.00 89.56 118 VAL A C 1
ATOM 881 O O . VAL A 1 118 ? -25.779 -9.051 5.169 1.00 89.56 118 VAL A O 1
ATOM 884 N N . LEU A 1 119 ? -25.537 -7.334 6.610 1.00 86.44 119 LEU A N 1
ATOM 885 C CA . LEU A 1 119 ? -24.861 -6.427 5.695 1.00 86.44 119 LEU A CA 1
ATOM 886 C C . LEU A 1 119 ? -23.758 -5.680 6.439 1.00 86.44 119 LEU A C 1
ATOM 888 O O . LEU A 1 119 ? -24.012 -4.994 7.434 1.00 86.44 119 LEU A O 1
ATOM 892 N N . VAL A 1 120 ? -22.537 -5.764 5.928 1.00 89.44 120 VAL A N 1
ATOM 893 C CA . VAL A 1 120 ? -21.449 -4.875 6.315 1.00 89.44 120 VAL A CA 1
ATOM 894 C C . VAL A 1 120 ? -21.518 -3.638 5.428 1.00 89.44 120 VAL A C 1
ATOM 896 O O . VAL A 1 120 ? -21.352 -3.691 4.214 1.00 89.44 120 VAL A O 1
ATOM 899 N N . ALA A 1 121 ? -21.758 -2.490 6.049 1.00 83.44 121 ALA A N 1
ATOM 900 C CA . ALA A 1 121 ? -21.799 -1.199 5.379 1.00 83.44 121 ALA A CA 1
ATOM 901 C C . ALA A 1 121 ? -20.632 -0.317 5.842 1.00 83.44 121 ALA A C 1
ATOM 903 O O . ALA A 1 121 ? -19.918 -0.629 6.793 1.00 83.44 121 ALA A O 1
ATOM 904 N N . GLY A 1 122 ? -20.419 0.811 5.164 1.00 78.31 122 GLY A N 1
ATOM 905 C CA . GLY A 1 122 ? -19.334 1.738 5.506 1.00 78.31 122 GLY A CA 1
ATOM 906 C C . GLY A 1 122 ? -18.531 2.258 4.321 1.00 78.31 122 GLY A C 1
ATOM 907 O O . GLY A 1 122 ? -17.478 2.862 4.528 1.00 78.31 122 GLY A O 1
ATOM 908 N N . SER A 1 123 ? -19.016 2.076 3.089 1.00 74.50 123 SER A N 1
ATOM 909 C CA . SER A 1 123 ? -18.421 2.703 1.907 1.00 74.50 123 SER A CA 1
ATOM 910 C C . SER A 1 123 ? -18.297 4.213 2.110 1.00 74.50 123 SER A C 1
ATOM 912 O O . SER A 1 123 ? -19.245 4.882 2.525 1.00 74.50 123 SER A O 1
ATOM 914 N N . HIS A 1 124 ? -17.099 4.743 1.867 1.00 69.06 124 HIS A N 1
ATOM 915 C CA . HIS A 1 124 ? -16.726 6.142 2.098 1.00 69.06 124 HIS A CA 1
ATOM 916 C C . HIS A 1 124 ? -16.939 6.642 3.537 1.00 69.06 124 HIS A C 1
ATOM 918 O O . HIS A 1 124 ? -16.928 7.848 3.793 1.00 69.06 124 HIS A O 1
ATOM 924 N N . ARG A 1 125 ? -17.099 5.734 4.502 1.00 77.44 125 ARG A N 1
ATOM 925 C CA . ARG A 1 125 ? -17.065 6.042 5.930 1.00 77.44 125 ARG A CA 1
ATOM 926 C C . ARG A 1 125 ? -15.708 5.675 6.506 1.00 77.44 125 ARG A C 1
ATOM 928 O O . ARG A 1 125 ? -14.927 4.935 5.915 1.00 77.44 125 ARG A O 1
ATOM 935 N N . PHE A 1 126 ? -15.429 6.237 7.676 1.00 67.56 126 PHE A N 1
ATOM 936 C CA . PHE A 1 126 ? -14.155 6.040 8.360 1.00 67.56 126 PHE A CA 1
ATOM 937 C C . PHE A 1 126 ? -14.031 4.654 9.008 1.00 67.56 126 PHE A C 1
ATOM 939 O O . PHE A 1 126 ? -12.930 4.198 9.294 1.00 67.56 126 PHE A O 1
ATOM 946 N N . ARG A 1 127 ? -15.165 3.996 9.262 1.00 76.38 127 ARG A N 1
ATOM 947 C CA . ARG A 1 127 ? -15.261 2.649 9.822 1.00 76.38 127 ARG A CA 1
ATOM 948 C C . ARG A 1 127 ? -16.430 1.915 9.192 1.00 76.38 127 ARG A C 1
ATOM 950 O O . ARG A 1 127 ? -17.387 2.549 8.742 1.00 76.38 127 ARG A O 1
ATOM 957 N N . LEU A 1 128 ? -16.338 0.594 9.228 1.00 85.12 128 LEU A N 1
ATOM 958 C CA . LEU A 1 128 ? -17.438 -0.285 8.877 1.00 85.12 128 LEU A CA 1
ATOM 959 C C . LEU A 1 128 ? -18.480 -0.314 9.995 1.00 85.12 128 LEU A C 1
ATOM 961 O O . LEU A 1 128 ? -18.164 -0.131 11.174 1.00 85.12 128 LEU A O 1
ATOM 965 N N . CYS A 1 129 ? -19.722 -0.551 9.611 1.00 84.94 129 CYS A N 1
ATOM 966 C CA . CYS A 1 129 ? -20.817 -0.871 10.505 1.00 84.94 129 CYS A CA 1
ATOM 967 C C . CYS A 1 129 ? -21.480 -2.168 10.052 1.00 84.94 129 CYS A C 1
ATOM 969 O O . CYS A 1 129 ? -21.370 -2.575 8.897 1.00 84.94 129 CYS A O 1
ATOM 971 N N . LEU A 1 130 ? -22.161 -2.811 10.990 1.00 88.00 130 LEU A N 1
ATOM 972 C CA . LEU A 1 130 ? -22.873 -4.052 10.759 1.00 88.00 130 LEU A CA 1
ATOM 973 C C . LEU A 1 130 ? -24.369 -3.790 10.912 1.00 88.00 130 LEU A C 1
ATOM 975 O O . LEU A 1 130 ? -24.798 -3.239 11.927 1.00 88.00 130 LEU A O 1
ATOM 979 N N . LEU A 1 131 ? -25.143 -4.184 9.911 1.00 86.50 131 LEU A N 1
ATOM 980 C CA . LEU A 1 131 ? -26.593 -4.250 9.972 1.00 86.50 131 LEU A CA 1
ATOM 981 C C . LEU A 1 131 ? -26.987 -5.726 10.029 1.00 86.50 131 LEU A C 1
ATOM 983 O O . LEU A 1 131 ? -26.565 -6.508 9.180 1.00 86.50 131 LEU A O 1
ATOM 987 N N . ILE A 1 132 ? -27.765 -6.102 11.041 1.00 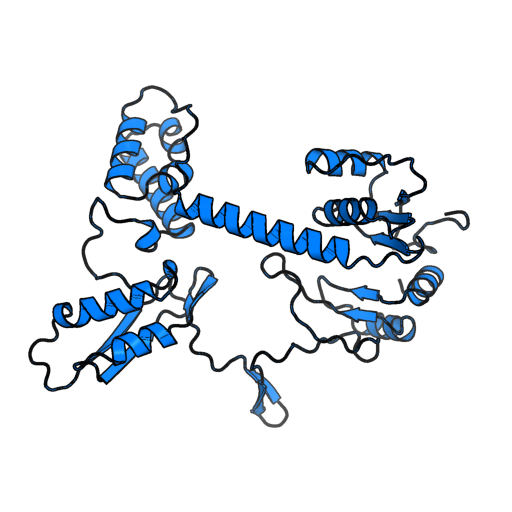86.94 132 ILE A N 1
ATOM 988 C CA . ILE A 1 132 ? -28.235 -7.475 11.244 1.00 86.94 132 ILE A CA 1
ATOM 989 C C . ILE A 1 132 ? -29.760 -7.451 11.254 1.00 86.94 132 ILE A C 1
ATOM 991 O O . ILE A 1 132 ? -30.365 -6.681 11.999 1.00 86.94 132 ILE A O 1
ATOM 995 N N . GLU A 1 133 ? -30.366 -8.304 10.440 1.00 85.38 133 GLU A N 1
ATOM 996 C CA . GLU A 1 133 ? -31.790 -8.608 10.478 1.00 85.38 133 GLU A CA 1
ATOM 997 C C . GLU A 1 133 ? -32.004 -9.899 11.276 1.00 85.38 133 GLU A C 1
ATOM 999 O O . GLU A 1 133 ? -31.346 -10.915 11.029 1.00 85.38 133 GLU A O 1
ATOM 1004 N N . LEU A 1 134 ? -32.909 -9.842 12.253 1.00 87.56 134 LEU A N 1
ATOM 1005 C CA . LEU A 1 134 ? -33.243 -10.964 13.127 1.00 87.56 134 LEU A CA 1
ATOM 1006 C C . LEU A 1 134 ? -34.557 -11.618 12.710 1.00 87.56 134 LEU A C 1
ATOM 1008 O O . LEU A 1 134 ? -35.464 -10.962 12.193 1.00 87.56 134 LEU A O 1
ATOM 1012 N N . LYS A 1 135 ? -34.683 -12.910 13.015 1.00 84.69 135 LYS A N 1
ATOM 1013 C CA . LYS A 1 135 ? -35.942 -13.650 12.889 1.00 84.69 135 LYS A CA 1
ATOM 1014 C C . LYS A 1 135 ? -37.046 -13.008 13.736 1.00 84.69 135 LYS A C 1
ATOM 1016 O O . LYS A 1 135 ? -36.797 -12.514 14.835 1.00 84.69 135 LYS A O 1
ATOM 1021 N N . LYS A 1 136 ? -38.289 -13.048 13.243 1.00 77.75 136 LYS A N 1
ATOM 1022 C CA . LYS A 1 136 ? -39.453 -12.423 13.904 1.00 77.75 136 LYS A CA 1
ATOM 1023 C C . LYS A 1 136 ? -39.759 -13.027 15.276 1.00 77.75 136 LYS A C 1
ATOM 1025 O O . LYS A 1 136 ? -40.392 -12.374 16.097 1.00 77.75 136 LYS A O 1
ATOM 1030 N N . GLU A 1 137 ? -39.335 -14.265 15.507 1.00 80.00 137 GLU A N 1
ATOM 1031 C CA . GLU A 1 137 ? -39.538 -15.015 16.744 1.00 80.00 137 GLU A CA 1
ATOM 1032 C C . GLU A 1 137 ? -38.570 -14.606 17.870 1.00 80.00 137 GLU A C 1
ATOM 1034 O O . GLU A 1 137 ? -38.709 -15.085 18.995 1.00 80.00 137 GLU A O 1
ATOM 1039 N N . VAL A 1 138 ? -37.598 -13.725 17.602 1.00 74.56 138 VAL A N 1
ATOM 1040 C CA . VAL A 1 138 ? -36.666 -13.219 18.616 1.00 74.56 138 VAL A CA 1
ATOM 1041 C C . VAL A 1 138 ? -37.377 -12.183 19.491 1.00 74.56 138 VAL A C 1
ATOM 1043 O O . VAL A 1 138 ? -37.639 -11.058 19.073 1.00 74.56 138 VAL A O 1
ATOM 1046 N N . ILE A 1 139 ? -37.705 -12.586 20.721 1.00 60.22 139 ILE A N 1
ATOM 1047 C CA . ILE A 1 139 ? -38.504 -11.798 21.677 1.00 60.22 139 ILE A CA 1
ATOM 1048 C C . ILE A 1 139 ? -37.679 -10.672 22.330 1.00 60.22 139 ILE A C 1
ATOM 1050 O O . ILE A 1 139 ? -38.231 -9.623 22.657 1.00 60.22 139 ILE A O 1
ATOM 1054 N N . ASP A 1 140 ? -36.366 -10.868 22.489 1.00 65.19 140 ASP A N 1
ATOM 1055 C CA . ASP A 1 140 ? -35.426 -9.866 23.007 1.00 65.19 140 ASP A CA 1
ATOM 1056 C C . ASP A 1 140 ? -34.276 -9.660 22.000 1.00 65.19 140 ASP A C 1
ATOM 1058 O O . ASP A 1 140 ? -33.429 -10.545 21.860 1.00 65.19 140 ASP A O 1
ATOM 1062 N N . PRO A 1 141 ? -34.214 -8.520 21.283 1.00 63.66 141 PRO A N 1
ATOM 1063 C CA . PRO A 1 141 ? -33.178 -8.225 20.291 1.00 63.66 141 PRO A CA 1
ATOM 1064 C C . PRO A 1 141 ? -31.841 -7.818 20.936 1.00 63.66 141 PRO A C 1
ATOM 1066 O O . PRO A 1 141 ? -31.082 -7.018 20.381 1.00 63.66 141 PRO A O 1
ATOM 1069 N N . SER A 1 142 ? -31.545 -8.332 22.130 1.00 71.00 142 SER A N 1
ATOM 1070 C CA . SER A 1 142 ? -30.266 -8.129 22.790 1.00 71.00 142 SER A CA 1
ATOM 1071 C C . SER A 1 142 ? -29.132 -8.687 21.929 1.00 71.00 142 SER A C 1
ATOM 1073 O O . SER A 1 142 ? -29.100 -9.867 21.572 1.00 71.00 142 SER A O 1
ATOM 1075 N N . LEU A 1 143 ? -28.150 -7.832 21.629 1.00 75.31 143 LEU A N 1
ATOM 1076 C CA . LEU A 1 143 ? -26.951 -8.222 20.886 1.00 75.31 143 LEU A CA 1
ATOM 1077 C C . LEU A 1 143 ? -26.111 -9.272 21.630 1.00 75.31 143 LEU A C 1
ATOM 1079 O O . LEU A 1 143 ? -25.249 -9.879 21.002 1.00 75.31 143 LEU A O 1
ATOM 1083 N N . GLU A 1 144 ? -26.344 -9.507 22.928 1.00 83.12 144 GLU A N 1
ATOM 1084 C CA . GLU A 1 144 ? -25.530 -10.409 23.755 1.00 83.12 144 GLU A CA 1
ATOM 1085 C C . GLU A 1 144 ? -25.485 -11.845 23.223 1.00 83.12 144 GLU A C 1
ATOM 1087 O O . GLU A 1 144 ? -24.425 -12.467 23.239 1.00 83.12 144 GLU A O 1
ATOM 1092 N N . ASN A 1 145 ? -26.594 -12.355 22.683 1.00 85.12 145 ASN A N 1
ATOM 1093 C CA . ASN A 1 145 ? -26.650 -13.728 22.173 1.00 85.12 145 ASN A CA 1
ATOM 1094 C C . ASN A 1 145 ? -25.871 -13.897 20.859 1.00 85.12 145 ASN A C 1
ATOM 1096 O O . ASN A 1 145 ? -25.283 -14.945 20.605 1.00 85.12 145 ASN A O 1
ATOM 1100 N N . ILE A 1 146 ? -25.825 -12.848 20.035 1.00 88.81 146 ILE A N 1
ATOM 1101 C CA . ILE A 1 146 ? -25.209 -12.873 18.699 1.00 88.81 146 ILE A CA 1
ATOM 1102 C C . ILE A 1 146 ? -23.741 -12.430 18.770 1.00 88.81 146 ILE A C 1
ATOM 1104 O O . ILE A 1 146 ? -22.929 -12.801 17.918 1.00 88.81 146 ILE A O 1
ATOM 1108 N N . TRP A 1 147 ? -23.371 -11.673 19.809 1.00 90.44 147 TRP A N 1
ATOM 1109 C CA . TRP A 1 147 ? -22.041 -11.094 19.985 1.00 90.44 147 TRP A CA 1
ATOM 1110 C C . TRP A 1 147 ? -20.885 -12.103 19.874 1.00 90.44 147 TRP A C 1
ATOM 1112 O O . TRP A 1 147 ? -19.928 -11.801 19.157 1.00 90.44 147 TRP A O 1
ATOM 1122 N N . PRO A 1 148 ? -20.954 -13.321 20.455 1.00 92.56 148 PRO A N 1
ATOM 1123 C CA . PRO A 1 148 ? -19.905 -14.329 20.275 1.00 92.56 148 PRO A CA 1
ATOM 1124 C C . PRO A 1 148 ? -19.655 -14.690 18.802 1.00 92.56 148 PRO A C 1
ATOM 1126 O O . PRO A 1 148 ? -18.514 -14.912 18.392 1.00 92.56 148 PRO A O 1
ATOM 1129 N N . THR A 1 149 ? -20.709 -14.694 17.981 1.00 93.56 149 THR A N 1
ATOM 1130 C CA . THR A 1 149 ? -20.615 -14.952 16.536 1.00 93.56 149 THR A CA 1
ATOM 1131 C C . THR A 1 149 ? -19.991 -13.766 15.803 1.00 93.56 149 THR A C 1
ATOM 1133 O O . THR A 1 149 ? -19.139 -13.957 14.934 1.00 93.56 149 THR A O 1
ATOM 1136 N N . ILE A 1 150 ? -20.339 -12.536 16.195 1.00 92.06 150 ILE A N 1
ATOM 1137 C CA . ILE A 1 150 ? -19.718 -11.309 15.669 1.00 92.06 150 ILE A CA 1
ATOM 1138 C C . ILE A 1 150 ? -18.223 -11.277 16.017 1.00 92.06 150 ILE A C 1
ATOM 1140 O O . ILE A 1 150 ? -17.396 -10.952 15.166 1.00 92.06 150 ILE A O 1
ATOM 1144 N N . GLU A 1 151 ? -17.836 -11.670 17.232 1.00 91.50 151 GLU A N 1
ATOM 1145 C CA . GLU A 1 151 ? -16.428 -11.776 17.627 1.00 91.50 151 GLU A CA 1
ATOM 1146 C C . GLU A 1 151 ? -15.669 -12.836 16.832 1.00 91.50 151 GLU A C 1
ATOM 1148 O O . GLU A 1 151 ? -14.524 -12.603 16.429 1.00 91.50 151 GLU A O 1
ATOM 1153 N N . ALA A 1 152 ? -16.291 -13.991 16.584 1.00 92.25 152 ALA A N 1
ATOM 1154 C CA . ALA A 1 152 ? -15.717 -15.015 15.723 1.00 92.25 152 ALA A CA 1
ATOM 1155 C C . ALA A 1 152 ? -15.497 -14.477 14.300 1.00 92.25 152 ALA A C 1
ATOM 1157 O O . ALA A 1 152 ? -14.414 -14.663 13.750 1.00 92.25 152 ALA A O 1
ATOM 1158 N N . ALA A 1 153 ? -16.464 -13.743 13.744 1.00 93.12 153 ALA A N 1
ATOM 1159 C CA . ALA A 1 153 ? -16.359 -13.118 12.427 1.00 93.12 153 ALA A CA 1
ATOM 1160 C C . ALA A 1 153 ? -15.270 -12.023 12.382 1.00 93.12 153 ALA A C 1
ATOM 1162 O O . ALA A 1 153 ? -14.428 -12.006 11.485 1.00 93.12 153 ALA A O 1
ATOM 1163 N N . ASN A 1 154 ? -15.186 -11.172 13.411 1.00 91.44 154 ASN A N 1
ATOM 1164 C CA . ASN A 1 154 ? -14.141 -10.152 13.559 1.00 91.44 154 ASN A CA 1
ATOM 1165 C C . ASN A 1 154 ? -12.719 -10.745 13.548 1.00 91.44 154 ASN A C 1
ATOM 1167 O O . ASN A 1 154 ? -11.776 -10.115 13.063 1.00 91.44 154 ASN A O 1
ATOM 1171 N N . LYS A 1 155 ? -12.524 -11.957 14.083 1.00 90.50 155 LYS A N 1
ATOM 1172 C CA . LYS A 1 155 ? -11.204 -12.614 14.094 1.00 90.50 155 LYS A CA 1
ATOM 1173 C C . LYS A 1 155 ? -10.730 -13.024 12.699 1.00 90.50 155 LYS A C 1
ATOM 1175 O O . LYS A 1 155 ? -9.521 -13.155 12.513 1.00 90.50 155 LYS A O 1
ATOM 1180 N N . LYS A 1 156 ? -11.646 -13.189 11.743 1.00 87.12 156 LYS A N 1
ATOM 1181 C CA . LYS A 1 156 ? -11.355 -13.666 10.386 1.00 87.12 156 LYS A CA 1
ATOM 1182 C C . LYS A 1 156 ? -11.062 -12.547 9.382 1.00 87.12 156 LYS A C 1
ATOM 1184 O O . LYS A 1 156 ? -10.500 -12.809 8.324 1.00 87.12 156 LYS A O 1
ATOM 1189 N N . VAL A 1 157 ? -11.360 -11.297 9.738 1.00 86.38 157 VAL A N 1
ATOM 1190 C CA . VAL A 1 157 ? -11.069 -10.110 8.918 1.00 86.38 157 VAL A CA 1
ATOM 1191 C C . VAL A 1 157 ? -9.869 -9.306 9.453 1.00 86.38 157 VAL A C 1
ATOM 1193 O O . VAL A 1 157 ? -9.502 -9.426 10.633 1.00 86.38 157 VAL A O 1
ATOM 1196 N N . PRO A 1 158 ? -9.227 -8.459 8.617 1.00 82.69 158 PRO A N 1
ATOM 1197 C CA . PRO A 1 158 ? -8.164 -7.557 9.061 1.00 82.69 158 PRO A CA 1
ATOM 1198 C C . PRO A 1 158 ? -8.607 -6.657 10.221 1.00 82.69 158 PRO A C 1
ATOM 1200 O O . PRO A 1 158 ? -9.777 -6.297 10.315 1.00 82.69 158 PRO A O 1
ATOM 1203 N N . LYS A 1 159 ? -7.667 -6.221 11.076 1.00 80.25 159 LYS A N 1
ATOM 1204 C CA . LYS A 1 159 ? -7.971 -5.400 12.271 1.00 80.25 159 LYS A CA 1
ATOM 1205 C C . LYS A 1 159 ? -8.843 -4.172 11.965 1.00 80.25 159 LYS A C 1
ATOM 1207 O O . LYS A 1 159 ? -9.778 -3.899 12.703 1.00 80.25 159 LYS A O 1
ATOM 1212 N N . PHE A 1 160 ? -8.566 -3.471 10.865 1.00 75.88 160 PHE A N 1
ATOM 1213 C CA . PHE A 1 160 ? -9.322 -2.285 10.440 1.00 75.88 160 PHE A CA 1
ATOM 1214 C C . PHE A 1 160 ? -10.741 -2.588 9.932 1.00 75.88 160 PHE A C 1
ATOM 1216 O O . PHE A 1 160 ? -11.543 -1.672 9.795 1.00 75.88 160 PHE A O 1
ATOM 1223 N N . GLY A 1 161 ? -11.035 -3.853 9.626 1.00 85.06 161 GLY A N 1
ATOM 1224 C CA . GLY A 1 161 ? -12.340 -4.324 9.179 1.00 85.06 161 GLY A CA 1
ATOM 1225 C C . GLY A 1 161 ? -13.235 -4.842 10.307 1.00 85.06 161 GLY A C 1
ATOM 1226 O O . GLY A 1 161 ? -14.377 -5.210 10.058 1.00 85.06 161 GLY A O 1
ATOM 1227 N N . ARG A 1 162 ? -12.731 -4.895 11.544 1.00 88.62 162 ARG A N 1
ATOM 1228 C CA . ARG A 1 162 ? -13.485 -5.398 12.696 1.00 88.62 162 ARG A CA 1
ATOM 1229 C C . ARG A 1 162 ? -14.526 -4.381 13.149 1.00 88.62 162 ARG A C 1
ATOM 1231 O O . ARG A 1 162 ? -14.236 -3.188 13.225 1.00 88.62 162 ARG A O 1
ATOM 1238 N N . VAL A 1 163 ? -15.707 -4.865 13.521 1.00 86.75 163 VAL A N 1
ATOM 1239 C CA . VAL A 1 163 ? -16.796 -4.056 14.080 1.00 86.75 163 VAL A CA 1
ATOM 1240 C C . VAL A 1 163 ? -16.823 -4.245 15.605 1.00 86.75 163 VAL A C 1
ATOM 1242 O O . VAL A 1 163 ? -17.206 -5.320 16.070 1.00 86.75 163 VAL A O 1
ATOM 1245 N N . PRO A 1 164 ? -16.375 -3.256 16.402 1.00 78.00 164 PRO A N 1
ATOM 1246 C CA . PRO A 1 164 ? -16.366 -3.351 17.863 1.00 78.00 164 PRO A CA 1
ATOM 1247 C C . PRO A 1 164 ? -17.772 -3.181 18.458 1.00 78.00 164 PRO A C 1
ATOM 1249 O O . PRO A 1 164 ? -18.655 -2.604 17.819 1.00 78.00 164 PRO A O 1
ATOM 1252 N N . LYS A 1 165 ? -17.972 -3.649 19.699 1.00 78.81 165 LYS A N 1
ATOM 1253 C CA . LYS A 1 165 ? -19.230 -3.441 20.436 1.00 78.81 165 LYS A CA 1
ATOM 1254 C C . LYS A 1 165 ? -19.395 -1.953 20.720 1.00 78.81 165 LYS A C 1
ATOM 1256 O O . LYS A 1 165 ? -18.419 -1.266 21.024 1.00 78.81 165 LYS A O 1
ATOM 1261 N N . ALA A 1 166 ? -20.616 -1.442 20.598 1.00 64.56 166 ALA A N 1
ATOM 1262 C CA . ALA A 1 166 ? -20.908 -0.080 21.015 1.00 64.56 166 ALA A CA 1
ATOM 1263 C C . ALA A 1 166 ? -20.880 -0.002 22.550 1.00 64.56 166 ALA A C 1
ATOM 1265 O O . ALA A 1 166 ? -21.600 -0.747 23.208 1.00 64.56 166 ALA A O 1
ATOM 1266 N N . GLY A 1 167 ? -20.078 0.918 23.091 1.00 63.50 167 GLY A N 1
ATOM 1267 C CA . GLY A 1 167 ? -19.947 1.140 24.533 1.00 63.50 167 GLY A CA 1
ATOM 1268 C C . GLY A 1 167 ? -18.668 0.530 25.105 1.00 63.50 167 GLY A C 1
ATOM 1269 O O . GLY A 1 167 ? -18.484 -0.679 25.071 1.00 63.50 167 GLY A O 1
ATOM 1270 N N . ASP A 1 168 ? -17.824 1.422 25.622 1.00 60.06 168 ASP A N 1
ATOM 1271 C CA . ASP A 1 168 ? -16.624 1.218 26.441 1.00 60.06 168 ASP A CA 1
ATOM 1272 C C . ASP A 1 168 ? -15.410 0.536 25.791 1.00 60.06 168 ASP A C 1
ATOM 1274 O O . ASP A 1 168 ? -15.234 -0.676 25.816 1.00 60.06 168 ASP A O 1
ATOM 1278 N N . ILE A 1 169 ? -14.489 1.376 25.292 1.00 70.38 169 ILE A N 1
ATOM 1279 C CA . ILE A 1 169 ? -13.073 0.999 25.188 1.00 70.38 169 ILE A CA 1
ATOM 1280 C C . ILE A 1 169 ? -12.556 0.883 26.625 1.00 70.38 169 ILE A C 1
ATOM 1282 O O . ILE A 1 169 ? -12.396 1.894 27.318 1.00 70.38 169 ILE A O 1
ATOM 1286 N N . GLY A 1 170 ? -12.303 -0.342 27.072 1.00 74.50 170 GLY A N 1
ATOM 1287 C CA . GLY A 1 170 ? -11.681 -0.632 28.350 1.00 74.50 170 GLY A CA 1
ATOM 1288 C C . GLY A 1 170 ? -10.293 -0.003 28.449 1.00 74.50 170 GLY A C 1
ATOM 1289 O O . GLY A 1 170 ? -9.580 0.195 27.465 1.00 74.50 170 GLY A O 1
ATOM 1290 N N . ILE A 1 171 ? -9.859 0.315 29.669 1.00 83.25 171 ILE A N 1
ATOM 1291 C CA . ILE A 1 171 ? -8.562 0.979 29.879 1.00 83.25 171 ILE A CA 1
ATOM 1292 C C . ILE A 1 171 ? -7.354 0.129 29.448 1.00 83.25 171 ILE A C 1
ATOM 1294 O O . ILE A 1 171 ? -6.272 0.677 29.222 1.00 83.25 171 ILE A O 1
ATOM 1298 N N . ASP A 1 172 ? -7.553 -1.180 29.304 1.00 83.88 172 ASP A N 1
ATOM 1299 C CA . ASP A 1 172 ? -6.552 -2.168 28.897 1.00 83.88 172 ASP A CA 1
ATOM 1300 C C . ASP A 1 172 ? -6.772 -2.706 27.468 1.00 83.88 172 ASP A C 1
ATOM 1302 O O . ASP A 1 172 ? -6.024 -3.572 27.018 1.00 83.88 172 ASP A O 1
ATOM 1306 N N . ASP A 1 173 ? -7.737 -2.154 26.728 1.00 81.75 173 ASP A N 1
ATOM 1307 C CA . ASP A 1 173 ? -8.014 -2.552 25.349 1.00 81.75 173 ASP A CA 1
ATOM 1308 C C . ASP A 1 173 ? -6.950 -2.043 24.363 1.00 81.75 173 ASP A C 1
ATOM 1310 O O . ASP A 1 173 ? -6.471 -0.908 24.468 1.00 81.75 173 ASP A O 1
ATOM 1314 N N . ASP A 1 174 ? -6.597 -2.879 23.372 1.00 77.56 174 ASP A N 1
ATOM 1315 C CA . ASP A 1 174 ? -5.672 -2.524 22.282 1.00 77.56 174 ASP A CA 1
ATOM 1316 C C . ASP A 1 174 ? -6.312 -1.473 21.367 1.00 77.56 174 ASP A C 1
ATOM 1318 O O . ASP A 1 174 ? -7.103 -1.798 20.483 1.00 77.56 174 ASP A O 1
ATOM 1322 N N . LEU A 1 175 ? -5.931 -0.209 21.537 1.00 77.31 175 LEU A N 1
ATOM 1323 C CA . LEU A 1 175 ? -6.440 0.930 20.777 1.00 77.31 175 LEU A CA 1
ATOM 1324 C C . LEU A 1 175 ? -6.288 0.732 19.263 1.00 77.31 175 LEU A C 1
ATOM 1326 O O . LEU A 1 175 ? -7.195 1.093 18.512 1.00 77.31 175 LEU A O 1
ATOM 1330 N N . LEU A 1 176 ? -5.187 0.124 18.802 1.00 74.50 176 LEU A N 1
ATOM 1331 C CA . LEU A 1 176 ? -4.984 -0.188 17.381 1.00 74.50 176 LEU A CA 1
ATOM 1332 C C . LEU A 1 176 ? -5.942 -1.294 16.918 1.00 74.50 176 LEU A C 1
ATOM 1334 O O . LEU A 1 176 ? -6.508 -1.222 15.828 1.00 74.50 176 LEU A O 1
ATOM 1338 N N . GLY A 1 177 ? -6.155 -2.306 17.762 1.00 66.31 177 GLY A N 1
ATOM 1339 C CA . GLY A 1 177 ? -7.155 -3.356 17.562 1.00 66.31 177 GLY A CA 1
ATOM 1340 C C . GLY A 1 177 ? -8.590 -2.825 17.524 1.00 66.31 177 GLY A C 1
ATOM 1341 O O . GLY A 1 177 ? -9.401 -3.336 16.758 1.00 66.31 177 GLY A O 1
ATOM 1342 N N . PHE A 1 178 ? -8.869 -1.756 18.270 1.00 70.00 178 PHE A N 1
ATOM 1343 C CA . PHE A 1 178 ? -10.134 -1.018 18.271 1.00 70.00 178 PHE A CA 1
ATOM 1344 C C . PHE A 1 178 ? -10.235 0.033 17.155 1.00 70.00 178 PHE A C 1
ATOM 1346 O O . PHE A 1 178 ? -11.176 0.833 17.145 1.00 70.00 178 PHE A O 1
ATOM 1353 N N . GLY A 1 179 ? -9.298 0.045 16.201 1.00 67.38 179 GLY A N 1
ATOM 1354 C CA . GLY A 1 179 ? -9.351 0.875 14.998 1.00 67.38 179 GLY A CA 1
ATOM 1355 C C . GLY A 1 179 ? -8.768 2.281 15.158 1.00 67.38 179 GLY A C 1
ATOM 1356 O O . GLY A 1 179 ? -9.215 3.200 14.467 1.00 67.38 179 GLY A O 1
ATOM 1357 N N . LEU A 1 180 ? -7.835 2.489 16.091 1.00 73.31 180 LEU A N 1
ATOM 1358 C CA . LEU A 1 180 ? -6.945 3.649 16.055 1.00 73.31 180 LEU A CA 1
ATOM 1359 C C . LEU A 1 180 ? -5.972 3.474 14.877 1.00 73.31 180 LEU A C 1
ATOM 1361 O O . LEU A 1 180 ? -5.203 2.519 14.822 1.00 73.31 180 LEU A O 1
ATOM 1365 N N . ASP A 1 181 ? -6.017 4.405 13.935 1.00 73.31 181 ASP A N 1
ATOM 1366 C CA . ASP A 1 181 ? -5.163 4.481 12.748 1.00 73.31 181 ASP A CA 1
ATOM 1367 C C . ASP A 1 181 ? -4.346 5.783 12.743 1.00 73.31 181 ASP A C 1
ATOM 1369 O O . ASP A 1 181 ? -4.458 6.599 13.656 1.00 73.31 181 ASP A O 1
ATOM 1373 N N . SER A 1 182 ? -3.529 6.017 11.712 1.00 75.94 182 SER A N 1
ATOM 1374 C CA . SER A 1 182 ? -2.669 7.206 11.646 1.00 75.94 182 SER A CA 1
ATOM 1375 C C . SER A 1 182 ? -3.410 8.537 11.673 1.00 75.94 182 SER A C 1
ATOM 1377 O O . SER A 1 182 ? -2.906 9.504 12.252 1.00 75.94 182 SER A O 1
ATOM 1379 N N . LEU A 1 183 ? -4.598 8.610 11.071 1.00 69.69 183 LEU A N 1
ATOM 1380 C CA . LEU A 1 183 ? -5.357 9.855 11.032 1.00 69.69 183 LEU A CA 1
ATOM 1381 C C . LEU A 1 183 ? -6.055 10.113 12.366 1.00 69.69 183 LEU A C 1
ATOM 1383 O O . LEU A 1 183 ? -5.970 11.213 12.908 1.00 69.69 183 LEU A O 1
ATOM 1387 N N . SER A 1 184 ? -6.715 9.105 12.927 1.00 71.75 184 SER A N 1
ATOM 1388 C CA . SER A 1 184 ? -7.344 9.206 14.245 1.00 71.75 184 SER A CA 1
ATOM 1389 C C . SER A 1 184 ? -6.306 9.407 15.354 1.00 71.75 184 SER A C 1
ATOM 1391 O O . SER A 1 184 ? -6.542 10.209 16.257 1.00 71.75 184 SER A O 1
ATOM 1393 N N . ALA A 1 185 ? -5.115 8.815 15.226 1.00 80.06 185 ALA A N 1
ATOM 1394 C CA . ALA A 1 185 ? -3.942 9.112 16.043 1.00 80.06 185 ALA A CA 1
ATOM 1395 C C . ALA A 1 185 ? -3.541 10.588 15.959 1.00 80.06 185 ALA A C 1
ATOM 1397 O O . ALA A 1 185 ? -3.347 11.245 16.983 1.00 80.06 185 ALA A O 1
ATOM 1398 N N . PHE A 1 186 ? -3.460 11.136 14.746 1.00 79.56 186 PHE A N 1
ATOM 1399 C CA . PHE A 1 186 ? -3.152 12.547 14.535 1.00 79.56 186 PHE A CA 1
ATOM 1400 C C . PHE A 1 186 ? -4.219 13.474 15.141 1.00 79.56 186 PHE A C 1
ATOM 1402 O O . PHE A 1 186 ? -3.881 14.437 15.831 1.00 79.56 186 PHE A O 1
ATOM 1409 N N . ILE A 1 187 ? -5.505 13.168 14.943 1.00 77.12 187 ILE A N 1
ATOM 1410 C CA . ILE A 1 187 ? -6.627 13.935 15.506 1.00 77.12 187 ILE A CA 1
ATOM 1411 C C . ILE A 1 187 ? -6.605 13.880 17.037 1.00 77.12 187 ILE A C 1
ATOM 1413 O O . ILE A 1 187 ? -6.739 14.917 17.693 1.00 77.12 187 ILE A O 1
ATOM 1417 N N . LEU A 1 188 ? -6.413 12.692 17.616 1.00 82.88 188 LEU A N 1
ATOM 1418 C CA . LEU A 1 188 ? -6.303 12.496 19.060 1.00 82.88 188 LEU A CA 1
ATOM 1419 C C . LEU A 1 188 ? -5.141 13.310 19.629 1.00 82.88 188 LEU A C 1
ATOM 1421 O O . LEU A 1 188 ? -5.317 14.039 20.604 1.00 82.88 188 LEU A O 1
ATOM 1425 N N . LEU A 1 189 ? -3.981 13.257 18.976 1.00 86.69 189 LEU A N 1
ATOM 1426 C CA . LEU A 1 189 ? -2.800 14.017 19.360 1.00 86.69 189 LEU A CA 1
ATOM 1427 C C . LEU A 1 189 ? -3.052 15.529 19.304 1.00 86.69 189 LEU A C 1
ATOM 1429 O O . LEU A 1 189 ? -2.688 16.252 20.231 1.00 86.69 189 LEU A O 1
ATOM 1433 N N . ALA A 1 190 ? -3.701 16.020 18.247 1.00 83.44 190 ALA A N 1
ATOM 1434 C CA . ALA A 1 190 ? -4.054 17.430 18.111 1.00 83.44 190 ALA A CA 1
ATOM 1435 C C . ALA A 1 190 ? -4.998 17.889 19.235 1.00 83.44 190 ALA A C 1
ATOM 1437 O O . ALA A 1 190 ? -4.753 18.924 19.861 1.00 83.44 190 ALA A O 1
ATOM 1438 N N . ARG A 1 191 ? -6.031 17.092 19.544 1.00 87.94 191 ARG A N 1
ATOM 1439 C CA . ARG A 1 191 ? -6.983 17.364 20.633 1.00 87.94 191 ARG A CA 1
ATOM 1440 C C . ARG A 1 191 ? -6.310 17.341 22.001 1.00 87.94 191 ARG A C 1
ATOM 1442 O O . ARG A 1 191 ? -6.509 18.262 22.789 1.00 87.94 191 ARG A O 1
ATOM 1449 N N . LEU A 1 192 ? -5.471 16.342 22.257 1.00 86.25 192 LEU A N 1
ATOM 1450 C CA . LEU A 1 192 ? -4.720 16.216 23.501 1.00 86.25 192 LEU A CA 1
ATOM 1451 C C . LEU A 1 192 ? -3.788 17.416 23.709 1.00 86.25 192 LEU A C 1
ATOM 1453 O O . LEU A 1 192 ? -3.814 18.055 24.759 1.00 86.25 192 LEU A O 1
ATOM 1457 N N . ARG A 1 193 ? -3.013 17.784 22.683 1.00 88.12 193 ARG A N 1
ATOM 1458 C CA . ARG A 1 193 ? -2.127 18.955 22.721 1.00 88.12 193 ARG A CA 1
ATOM 1459 C C . ARG A 1 193 ? -2.905 20.249 22.973 1.00 88.12 193 ARG A C 1
ATOM 1461 O O . ARG A 1 193 ? -2.454 21.082 23.756 1.00 88.12 193 ARG A O 1
ATOM 1468 N N . ALA A 1 194 ? -4.067 20.425 22.341 1.00 84.00 194 ALA A N 1
ATOM 1469 C CA . ALA A 1 194 ? -4.929 21.583 22.570 1.00 84.00 194 ALA A CA 1
ATOM 1470 C C . ALA A 1 194 ? -5.463 21.631 24.014 1.00 84.00 194 ALA A C 1
ATOM 1472 O O . ALA A 1 194 ? -5.400 22.680 24.658 1.00 84.00 194 ALA A O 1
ATOM 1473 N N . ALA A 1 195 ? -5.919 20.495 24.549 1.00 84.69 195 ALA A N 1
ATOM 1474 C CA . ALA A 1 195 ? -6.411 20.388 25.920 1.00 84.69 195 ALA A CA 1
ATOM 1475 C C . ALA A 1 195 ? -5.319 20.700 26.958 1.00 84.69 195 ALA A C 1
ATOM 1477 O O . ALA A 1 195 ? -5.570 21.445 27.906 1.00 84.69 195 ALA A O 1
ATOM 1478 N N . LEU A 1 196 ? -4.098 20.199 26.755 1.00 86.38 196 LEU A N 1
ATOM 1479 C CA . LEU A 1 196 ? -2.965 20.451 27.650 1.00 86.38 196 LEU A CA 1
ATOM 1480 C C . LEU A 1 196 ? -2.531 21.921 27.641 1.00 86.38 196 LEU A C 1
ATOM 1482 O O . LEU A 1 196 ? -2.283 22.489 28.703 1.00 86.38 196 LEU A O 1
ATOM 1486 N N . ARG A 1 197 ? -2.508 22.572 26.469 1.00 88.62 197 ARG A N 1
ATOM 1487 C CA . ARG A 1 197 ? -2.255 24.023 26.375 1.00 88.62 197 ARG A CA 1
ATOM 1488 C C . ARG A 1 197 ? -3.288 24.823 27.163 1.00 88.62 197 ARG A C 1
ATOM 1490 O O . ARG A 1 197 ? -2.916 25.731 27.898 1.00 88.62 197 ARG A O 1
ATOM 1497 N N . LYS A 1 198 ? -4.570 24.456 27.048 1.00 86.44 198 LYS A N 1
ATOM 1498 C CA . LYS A 1 198 ? -5.665 25.100 27.790 1.00 86.44 198 LYS A CA 1
ATOM 1499 C C . LYS A 1 198 ? -5.492 24.983 29.312 1.00 86.44 198 LYS A C 1
ATOM 1501 O O . LYS A 1 198 ? -5.881 25.897 30.025 1.00 86.44 198 LYS A O 1
ATOM 1506 N N . HIS A 1 199 ? -4.874 23.906 29.797 1.00 85.06 199 HIS A N 1
ATOM 1507 C CA . HIS A 1 199 ? -4.594 23.677 31.222 1.00 85.06 199 HIS A CA 1
ATOM 1508 C C . HIS A 1 199 ? -3.193 24.151 31.657 1.00 85.06 199 HIS A C 1
ATOM 1510 O O . HIS A 1 199 ? -2.667 23.696 32.668 1.00 85.06 199 HIS A O 1
ATOM 1516 N N . GLY A 1 200 ? -2.568 25.064 30.903 1.00 85.19 200 GLY A N 1
ATOM 1517 C CA . GLY A 1 200 ? -1.331 25.735 31.318 1.00 85.19 200 GLY A CA 1
ATOM 1518 C C . GLY A 1 200 ? -0.040 24.946 31.083 1.00 85.19 200 GLY A C 1
ATOM 1519 O O . GLY A 1 200 ? 1.025 25.358 31.547 1.00 85.19 200 GLY A O 1
ATOM 1520 N N . VAL A 1 201 ? -0.080 23.832 30.341 1.00 85.06 201 VAL A N 1
ATOM 1521 C CA . VAL A 1 201 ? 1.141 23.100 29.976 1.00 85.06 201 VAL A CA 1
ATOM 1522 C C . VAL A 1 201 ? 1.928 23.895 28.929 1.00 85.06 201 VAL A C 1
ATOM 1524 O O . VAL A 1 201 ? 1.417 24.228 27.858 1.00 85.06 201 VAL A O 1
ATOM 1527 N N . LYS A 1 202 ? 3.202 24.179 29.231 1.00 86.56 202 LYS A N 1
ATOM 1528 C CA . LYS A 1 202 ? 4.108 24.957 28.367 1.00 86.56 202 LYS A CA 1
ATOM 1529 C C . LYS A 1 202 ? 4.242 24.338 26.972 1.00 86.56 202 LYS A C 1
ATOM 1531 O O . LYS A 1 202 ? 4.370 23.121 26.835 1.00 86.56 202 LYS A O 1
ATOM 1536 N N . ALA A 1 203 ? 4.306 25.184 25.942 1.00 83.75 203 ALA A N 1
ATOM 1537 C CA . ALA A 1 203 ? 4.372 24.764 24.540 1.00 83.75 203 ALA A CA 1
ATOM 1538 C C . ALA A 1 203 ? 5.516 23.775 24.252 1.00 83.75 203 ALA A C 1
ATOM 1540 O O . ALA A 1 203 ? 5.303 22.811 23.520 1.00 83.75 203 ALA A O 1
ATOM 1541 N N . GLN A 1 204 ? 6.683 23.965 24.877 1.00 82.94 204 GLN A N 1
ATOM 1542 C CA . GLN A 1 204 ? 7.836 23.068 24.746 1.00 82.94 204 GLN A CA 1
ATOM 1543 C C . GLN A 1 204 ? 7.512 21.640 25.210 1.00 82.94 204 GLN A C 1
ATOM 1545 O O . GLN A 1 204 ? 7.848 20.688 24.518 1.00 82.94 204 GLN A O 1
ATOM 1550 N N . LYS A 1 205 ? 6.792 21.479 26.331 1.00 81.38 205 LYS A N 1
ATOM 1551 C CA . LYS A 1 205 ? 6.340 20.160 26.813 1.00 81.38 205 LYS A CA 1
ATOM 1552 C C . LYS A 1 205 ? 5.238 19.565 25.936 1.00 81.38 205 LYS A C 1
ATOM 1554 O O . LYS A 1 205 ? 5.160 18.360 25.769 1.00 81.38 205 LYS A O 1
ATOM 1559 N N . VAL A 1 206 ? 4.372 20.390 25.353 1.00 84.12 206 VAL A N 1
ATOM 1560 C CA . VAL A 1 206 ? 3.301 19.898 24.468 1.00 84.12 206 VAL A CA 1
ATOM 1561 C C . VAL A 1 206 ? 3.864 19.343 23.151 1.00 84.12 206 VAL A C 1
ATOM 1563 O O . VAL A 1 206 ? 3.286 18.423 22.575 1.00 84.12 206 VAL A O 1
ATOM 1566 N N . GLN A 1 207 ? 4.990 19.879 22.671 1.00 82.06 207 GLN A N 1
ATOM 1567 C CA . GLN A 1 207 ? 5.650 19.407 21.448 1.00 82.06 207 GLN A CA 1
ATOM 1568 C C . GLN A 1 207 ? 6.300 18.024 21.601 1.00 82.06 207 GLN A C 1
ATOM 1570 O O . GLN A 1 207 ? 6.383 17.307 20.607 1.00 82.06 207 GLN A O 1
ATOM 1575 N N . THR A 1 208 ? 6.701 17.623 22.814 1.00 81.94 208 THR A N 1
ATOM 1576 C CA . THR A 1 208 ? 7.295 16.294 23.063 1.00 81.94 208 THR A CA 1
ATOM 1577 C C . THR A 1 208 ? 6.267 15.163 23.050 1.00 81.94 208 THR A C 1
ATOM 1579 O O . THR A 1 208 ? 6.635 14.000 22.925 1.00 81.94 208 THR A O 1
ATOM 1582 N N . ILE A 1 209 ? 4.975 15.482 23.158 1.00 83.62 209 ILE A N 1
ATOM 1583 C CA . ILE A 1 209 ? 3.891 14.512 23.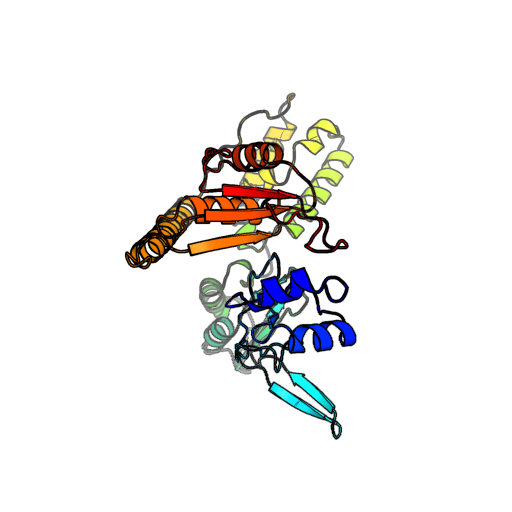005 1.00 83.62 209 ILE A CA 1
ATOM 1584 C C . ILE A 1 209 ? 3.668 14.343 21.511 1.00 83.62 209 ILE A C 1
ATOM 1586 O O . ILE A 1 209 ? 3.067 15.219 20.893 1.00 83.62 209 ILE A O 1
ATOM 1590 N N . ASP A 1 210 ? 4.175 13.268 20.919 1.00 83.06 210 ASP A N 1
ATOM 1591 C CA . ASP A 1 210 ? 4.133 13.007 19.481 1.00 83.06 210 ASP A CA 1
ATOM 1592 C C . ASP A 1 210 ? 3.455 11.669 19.133 1.00 83.06 210 ASP A C 1
ATOM 1594 O O . ASP A 1 210 ? 2.924 10.959 19.991 1.00 83.06 210 ASP A O 1
ATOM 1598 N N . SER A 1 211 ? 3.433 11.332 17.843 1.00 77.44 211 SER A N 1
ATOM 1599 C CA . SER A 1 211 ? 2.873 10.066 17.372 1.00 77.44 211 SER A CA 1
ATOM 1600 C C . SER A 1 211 ? 3.652 8.853 17.891 1.00 77.44 211 SER A C 1
ATOM 1602 O O . SER A 1 211 ? 3.045 7.801 18.073 1.00 77.44 211 SER A O 1
ATOM 1604 N N . LYS A 1 212 ? 4.954 8.977 18.197 1.00 81.44 212 LYS A N 1
ATOM 1605 C CA . LYS A 1 212 ? 5.745 7.876 18.769 1.00 81.44 212 LYS A CA 1
ATOM 1606 C C . LYS A 1 212 ? 5.231 7.496 20.149 1.00 81.44 212 LYS A C 1
ATOM 1608 O O . LYS A 1 212 ? 5.086 6.310 20.425 1.00 81.44 212 LYS A O 1
ATOM 1613 N N . LEU A 1 213 ? 4.907 8.479 20.991 1.00 79.81 213 LEU A N 1
ATOM 1614 C CA . LEU A 1 213 ? 4.313 8.224 22.306 1.00 79.81 213 LEU A CA 1
ATOM 1615 C C . LEU A 1 213 ? 2.982 7.472 22.186 1.00 79.81 213 LEU A C 1
ATOM 1617 O O . LEU A 1 213 ? 2.734 6.534 22.948 1.00 79.81 213 LEU A O 1
ATOM 1621 N N . LEU A 1 214 ? 2.152 7.859 21.214 1.00 78.50 214 LEU A N 1
ATOM 1622 C CA . LEU A 1 214 ? 0.848 7.244 20.998 1.00 78.50 214 LEU A CA 1
ATOM 1623 C C . LEU A 1 214 ? 0.972 5.807 20.473 1.00 78.50 214 LEU A C 1
ATOM 1625 O O . LEU A 1 214 ? 0.365 4.910 21.039 1.00 78.50 214 LEU A O 1
ATOM 1629 N N . TYR A 1 215 ? 1.816 5.559 19.469 1.00 79.12 215 TYR A N 1
ATOM 1630 C CA . TYR A 1 215 ? 2.040 4.206 18.941 1.00 79.12 215 TYR A CA 1
ATOM 1631 C C . TYR A 1 215 ? 2.786 3.284 19.901 1.00 79.12 215 TYR A C 1
ATOM 1633 O O . TYR A 1 215 ? 2.613 2.070 19.850 1.00 79.12 215 TYR A O 1
ATOM 1641 N N . ALA A 1 216 ? 3.593 3.846 20.798 1.00 78.12 216 ALA A N 1
ATOM 1642 C CA . ALA A 1 216 ? 4.211 3.089 21.876 1.00 78.12 216 ALA A CA 1
ATOM 1643 C C . ALA A 1 216 ? 3.230 2.784 23.026 1.00 78.12 216 ALA A C 1
ATOM 1645 O O . ALA A 1 216 ? 3.636 2.155 24.002 1.00 78.12 216 ALA A O 1
ATOM 1646 N N . SER A 1 217 ? 1.984 3.265 22.966 1.00 81.81 217 SER A N 1
ATOM 1647 C CA . SER A 1 217 ? 0.944 3.041 23.973 1.00 81.81 217 SER A CA 1
ATOM 1648 C C . SER A 1 217 ? -0.198 2.247 23.344 1.00 81.81 217 SER A C 1
ATOM 1650 O O . SER A 1 217 ? -1.045 2.809 22.657 1.00 81.81 217 SER A O 1
ATOM 1652 N N . LYS A 1 218 ? -0.232 0.932 23.571 1.00 81.38 218 LYS A N 1
ATOM 1653 C CA . LYS A 1 218 ? -1.279 0.068 23.007 1.00 81.38 218 LYS A CA 1
ATOM 1654 C C . LYS A 1 218 ? -2.624 0.254 23.712 1.00 81.38 218 LYS A C 1
ATOM 1656 O O . LYS A 1 218 ? -3.644 0.012 23.090 1.00 81.38 218 LYS A O 1
ATOM 1661 N N . THR A 1 219 ? -2.640 0.712 24.966 1.00 86.31 219 THR A N 1
ATOM 1662 C CA . THR A 1 219 ? -3.864 0.851 25.777 1.00 86.31 219 THR A CA 1
ATOM 1663 C C . THR A 1 219 ? -4.014 2.251 26.374 1.00 86.31 219 THR A C 1
ATOM 1665 O O . THR A 1 219 ? -3.037 3.005 26.477 1.00 86.31 219 THR A O 1
ATOM 1668 N N . LEU A 1 220 ? -5.225 2.608 26.822 1.00 84.50 220 LEU A N 1
ATOM 1669 C CA . LEU A 1 220 ? -5.471 3.882 27.516 1.00 84.50 220 LEU A CA 1
ATOM 1670 C C . LEU A 1 220 ? -4.655 3.993 28.810 1.00 84.50 220 LEU A C 1
ATOM 1672 O O . LEU A 1 220 ? -4.143 5.070 29.112 1.00 84.50 220 LEU A O 1
ATOM 1676 N N . ARG A 1 221 ? -4.476 2.888 29.547 1.00 86.06 221 ARG A N 1
ATOM 1677 C CA . ARG A 1 221 ? -3.642 2.842 30.756 1.00 86.06 221 ARG A CA 1
ATOM 1678 C C . ARG A 1 221 ? -2.192 3.203 30.451 1.00 86.06 221 ARG A C 1
ATOM 1680 O O . ARG A 1 221 ? -1.606 4.031 31.149 1.00 86.06 221 ARG A O 1
ATOM 1687 N N . GLN A 1 222 ? -1.617 2.612 29.402 1.00 85.31 222 GLN A N 1
ATOM 1688 C CA . GLN A 1 222 ? -0.244 2.906 28.985 1.00 85.31 222 GLN A CA 1
ATOM 1689 C C . GLN A 1 222 ? -0.100 4.362 28.533 1.00 85.31 222 GLN A C 1
ATOM 1691 O O . GLN A 1 222 ? 0.857 5.035 28.924 1.00 85.31 222 GLN A O 1
ATOM 1696 N N . LEU A 1 223 ? -1.072 4.860 27.762 1.00 85.94 223 LEU A N 1
ATOM 1697 C CA . LEU A 1 223 ? -1.090 6.239 27.287 1.00 85.94 223 LEU A CA 1
ATOM 1698 C C . LEU A 1 223 ? -1.153 7.228 28.457 1.00 85.94 223 LEU A C 1
ATOM 1700 O O . LEU A 1 223 ? -0.345 8.153 28.521 1.00 85.94 223 LEU A O 1
ATOM 1704 N N . ALA A 1 224 ? -2.060 7.007 29.411 1.00 85.44 224 ALA A N 1
ATOM 1705 C CA . ALA A 1 224 ? -2.188 7.831 30.607 1.00 85.44 224 ALA A CA 1
ATOM 1706 C C . ALA A 1 224 ? -0.897 7.822 31.440 1.00 85.44 224 ALA A C 1
ATOM 1708 O O . ALA A 1 224 ? -0.395 8.887 31.789 1.00 85.44 224 ALA A O 1
ATOM 1709 N N . GLY A 1 225 ? -0.306 6.646 31.685 1.00 82.31 225 GLY A N 1
ATOM 1710 C CA . GLY A 1 225 ? 0.943 6.521 32.440 1.00 82.31 225 GLY A CA 1
ATOM 1711 C C . GLY A 1 225 ? 2.110 7.277 31.797 1.00 82.31 225 GLY A C 1
ATOM 1712 O O . GLY A 1 225 ? 2.796 8.047 32.472 1.00 82.31 225 GLY A O 1
ATOM 1713 N N . LYS A 1 226 ? 2.299 7.127 30.478 1.00 83.31 226 LYS A N 1
ATOM 1714 C CA . LYS A 1 226 ? 3.346 7.851 29.739 1.00 83.31 226 LYS A CA 1
ATOM 1715 C C . LYS A 1 226 ? 3.099 9.358 29.727 1.00 83.31 226 LYS A C 1
ATOM 1717 O O . LYS A 1 226 ? 4.038 10.124 29.922 1.00 83.31 226 LYS A O 1
ATOM 1722 N N . LEU A 1 227 ? 1.852 9.803 29.561 1.00 83.00 227 LEU A N 1
ATOM 1723 C CA . LEU A 1 227 ? 1.509 11.227 29.635 1.00 83.00 227 LEU A CA 1
ATOM 1724 C C . LEU A 1 227 ? 1.771 11.805 31.028 1.00 83.00 227 LEU A C 1
ATOM 1726 O O . LEU A 1 227 ? 2.371 12.873 31.132 1.00 83.00 227 LEU A O 1
ATOM 1730 N N . SER A 1 228 ? 1.400 11.099 32.097 1.00 82.38 228 SER A N 1
ATOM 1731 C CA . SER A 1 228 ? 1.690 11.520 33.471 1.00 82.38 228 SER A CA 1
ATOM 1732 C C . SER A 1 228 ? 3.192 11.668 33.718 1.00 82.38 228 SER A C 1
ATOM 1734 O O . SER A 1 228 ? 3.609 12.666 34.303 1.00 82.38 228 SER A O 1
ATOM 1736 N N . GLN A 1 229 ? 4.017 10.745 33.212 1.00 80.56 229 GLN A N 1
ATOM 1737 C CA . GLN A 1 229 ? 5.479 10.859 33.282 1.00 80.56 229 GLN A CA 1
ATOM 1738 C C . GLN A 1 229 ? 5.995 12.089 32.521 1.00 80.56 229 GLN A C 1
ATOM 1740 O O . GLN A 1 229 ? 6.759 12.880 33.079 1.00 80.56 229 GLN A O 1
ATOM 1745 N N . VAL A 1 230 ? 5.540 12.311 31.281 1.00 77.75 230 VAL A N 1
ATOM 1746 C CA . VAL A 1 230 ? 5.918 13.491 30.473 1.00 77.75 230 VAL A CA 1
ATOM 1747 C C . VAL A 1 230 ? 5.572 14.794 31.199 1.00 77.75 230 VAL A C 1
ATOM 1749 O O . VAL A 1 230 ? 6.341 15.756 31.178 1.00 77.75 230 VAL A O 1
ATOM 1752 N N . LEU A 1 231 ? 4.410 14.840 31.851 1.00 78.69 231 LEU A N 1
ATOM 1753 C CA . LEU A 1 231 ? 3.935 16.035 32.539 1.00 78.69 231 LEU A CA 1
ATOM 1754 C C . LEU A 1 231 ? 4.681 16.281 33.858 1.00 78.69 231 LEU A C 1
ATOM 1756 O O . LEU A 1 231 ? 5.054 17.430 34.119 1.00 78.69 231 LEU A O 1
ATOM 1760 N N . ALA A 1 232 ? 4.950 15.226 34.635 1.00 76.19 232 ALA A N 1
ATOM 1761 C CA . ALA A 1 232 ? 5.640 15.292 35.925 1.00 76.19 232 ALA A CA 1
ATOM 1762 C C . ALA A 1 232 ? 7.133 15.638 35.802 1.00 76.19 232 ALA A C 1
ATOM 1764 O O . ALA A 1 232 ? 7.685 16.315 36.667 1.00 76.19 232 ALA A O 1
ATOM 1765 N N . THR A 1 233 ? 7.792 15.223 34.717 1.00 66.44 233 THR A N 1
ATOM 1766 C CA . THR A 1 233 ? 9.232 15.459 34.543 1.00 66.44 233 THR A CA 1
ATOM 1767 C C . THR A 1 233 ? 9.503 16.942 34.255 1.00 66.44 233 THR A C 1
ATOM 1769 O O . THR A 1 233 ? 8.858 17.561 33.407 1.00 66.44 233 THR A O 1
ATOM 1772 N N . THR A 1 234 ? 10.452 17.562 34.957 1.00 56.78 234 THR A N 1
ATOM 1773 C CA . THR A 1 234 ? 10.884 18.958 34.730 1.00 56.78 234 THR A CA 1
ATOM 1774 C C . THR A 1 234 ? 11.810 19.123 33.515 1.00 56.78 234 THR A C 1
ATOM 1776 O O . THR A 1 234 ? 12.048 20.253 33.094 1.00 56.78 234 THR A O 1
ATOM 1779 N N . GLY A 1 235 ? 12.267 18.019 32.912 1.00 55.69 235 GLY A N 1
ATOM 1780 C CA . GLY A 1 235 ? 13.109 17.970 31.711 1.00 55.69 235 GLY A CA 1
ATOM 1781 C C . GLY A 1 235 ? 12.422 17.347 30.487 1.00 55.69 235 GLY A C 1
ATOM 1782 O O . GLY A 1 235 ? 11.351 16.750 30.583 1.00 55.69 235 GLY A O 1
ATOM 1783 N N . ILE A 1 236 ? 13.053 17.506 29.320 1.00 51.41 236 ILE A N 1
ATOM 1784 C CA . ILE A 1 236 ? 12.668 16.854 28.060 1.00 51.41 236 ILE A CA 1
ATOM 1785 C C . ILE A 1 236 ? 12.965 15.356 28.209 1.00 51.41 236 ILE A C 1
ATOM 1787 O O . ILE A 1 236 ? 14.072 14.998 28.606 1.00 51.41 236 ILE A O 1
ATOM 1791 N N . LEU A 1 237 ? 11.996 14.484 27.909 1.00 51.53 237 LEU A N 1
ATOM 1792 C CA . LEU A 1 237 ? 12.232 13.040 27.816 1.00 51.53 237 LEU A CA 1
ATOM 1793 C C . LEU A 1 237 ? 13.166 12.765 26.631 1.00 51.53 237 LEU A C 1
ATOM 1795 O O . LEU A 1 237 ? 12.726 12.548 25.507 1.00 51.53 237 LEU A O 1
ATOM 1799 N N . SER A 1 238 ? 14.465 12.818 26.900 1.00 43.12 238 SER A N 1
ATOM 1800 C CA . SER A 1 238 ? 15.533 12.411 25.996 1.00 43.12 238 SER A CA 1
ATOM 1801 C C . SER A 1 238 ? 16.026 11.043 26.447 1.00 43.12 238 SER A C 1
ATOM 1803 O O . SER A 1 238 ? 17.001 10.921 27.179 1.00 43.12 238 SER A O 1
ATOM 1805 N N . GLY A 1 239 ? 15.306 10.010 26.034 1.00 45.44 239 GLY A N 1
ATOM 1806 C CA . GLY A 1 239 ? 15.748 8.625 26.101 1.00 45.44 239 GLY A CA 1
ATOM 1807 C C . GLY A 1 239 ? 15.178 7.897 24.888 1.00 45.44 239 GLY A C 1
ATOM 1808 O O . GLY A 1 239 ? 14.053 8.217 24.488 1.00 45.44 239 GLY A O 1
ATOM 1809 N N . PRO A 1 240 ? 15.923 6.978 24.251 1.00 36.25 240 PRO A N 1
ATOM 1810 C CA . PRO A 1 240 ? 15.359 6.163 23.190 1.00 36.25 240 PRO A CA 1
ATOM 1811 C C . PRO A 1 240 ? 14.135 5.446 23.761 1.00 36.25 240 PRO A C 1
ATOM 1813 O O . PRO A 1 240 ? 14.241 4.683 24.718 1.00 36.25 240 PRO A O 1
ATOM 1816 N N . VAL A 1 241 ? 12.955 5.734 23.208 1.00 43.88 241 VAL A N 1
ATOM 1817 C CA . VAL A 1 241 ? 11.779 4.904 23.458 1.00 43.88 241 VAL A CA 1
ATOM 1818 C C . VAL A 1 241 ? 12.152 3.538 22.911 1.00 43.88 241 VAL A C 1
ATOM 1820 O O . VAL A 1 241 ? 12.243 3.373 21.695 1.00 43.88 241 VAL A O 1
ATOM 1823 N N . GLN A 1 242 ? 12.435 2.593 23.802 1.00 44.16 242 GLN A N 1
ATOM 1824 C CA . GLN A 1 242 ? 12.634 1.207 23.427 1.00 44.16 242 GLN A CA 1
ATOM 1825 C C . GLN A 1 242 ? 11.301 0.749 22.838 1.00 44.16 242 GLN A C 1
ATOM 1827 O O . GLN A 1 242 ? 10.295 0.619 23.537 1.00 44.16 242 GLN A O 1
ATOM 1832 N N . GLN A 1 243 ? 11.245 0.686 21.508 1.00 48.19 243 GLN A N 1
ATOM 1833 C CA . GLN A 1 243 ? 10.132 0.064 20.818 1.00 48.19 243 GLN A CA 1
ATOM 1834 C C . GLN A 1 243 ? 10.245 -1.418 21.136 1.00 48.19 243 GLN A C 1
ATOM 1836 O O . GLN A 1 243 ? 11.015 -2.132 20.500 1.00 48.19 243 GLN A O 1
ATOM 1841 N N . ASP A 1 244 ? 9.497 -1.866 22.141 1.00 48.38 244 ASP A N 1
ATOM 1842 C CA . ASP A 1 244 ? 9.212 -3.282 22.310 1.00 48.38 244 ASP A CA 1
ATOM 1843 C C . ASP A 1 244 ? 8.358 -3.699 21.112 1.00 48.38 244 ASP A C 1
ATOM 1845 O O . ASP A 1 244 ? 7.125 -3.604 21.107 1.00 48.38 244 ASP A O 1
ATOM 1849 N N . PHE A 1 245 ? 9.037 -4.066 20.027 1.00 52.97 245 PHE A N 1
ATOM 1850 C CA . PHE A 1 245 ? 8.398 -4.729 18.913 1.00 52.97 245 PHE A CA 1
ATOM 1851 C C . PHE A 1 245 ? 7.820 -6.027 19.454 1.00 52.97 245 PHE A C 1
ATOM 1853 O O . PHE A 1 245 ? 8.521 -6.843 20.048 1.00 52.97 245 PHE A O 1
ATOM 1860 N N . ASP A 1 246 ? 6.516 -6.201 19.270 1.00 61.22 246 ASP A N 1
ATOM 1861 C CA . ASP A 1 246 ? 5.870 -7.459 19.594 1.00 61.22 246 ASP A CA 1
ATOM 1862 C C . ASP A 1 246 ? 6.590 -8.588 18.844 1.00 61.22 246 ASP A C 1
ATOM 1864 O O . ASP A 1 246 ? 6.865 -8.474 17.651 1.00 61.22 246 ASP A O 1
ATOM 1868 N N . HIS A 1 247 ? 6.869 -9.684 19.536 1.00 66.50 247 HIS A N 1
ATOM 1869 C CA . HIS A 1 247 ? 7.301 -10.973 19.006 1.00 66.50 247 HIS A CA 1
ATOM 1870 C C . HIS A 1 247 ? 6.565 -11.339 17.706 1.00 66.50 247 HIS A C 1
ATOM 1872 O O . HIS A 1 247 ? 7.172 -11.894 16.797 1.00 66.50 247 HIS A O 1
ATOM 1878 N N . ALA A 1 248 ? 5.272 -11.011 17.585 1.00 61.12 248 ALA A N 1
ATOM 1879 C CA . ALA A 1 248 ? 4.506 -11.208 16.352 1.00 61.12 248 ALA A CA 1
ATOM 1880 C C . ALA A 1 248 ? 4.998 -10.335 15.179 1.00 61.12 248 ALA A C 1
ATOM 1882 O O . ALA A 1 248 ? 5.085 -10.814 14.051 1.00 61.12 248 ALA A O 1
ATOM 1883 N N . THR A 1 249 ? 5.355 -9.075 15.439 1.00 61.69 249 THR A N 1
ATOM 1884 C CA . THR A 1 249 ? 5.957 -8.163 14.455 1.00 61.69 249 THR A CA 1
ATOM 1885 C C . THR A 1 249 ? 7.355 -8.627 14.064 1.00 61.69 249 THR A C 1
ATOM 1887 O O . THR A 1 249 ? 7.667 -8.640 12.879 1.00 61.69 249 THR A O 1
ATOM 1890 N N . ILE A 1 250 ? 8.173 -9.055 15.032 1.00 71.88 250 ILE A N 1
ATOM 1891 C CA . ILE A 1 250 ? 9.517 -9.594 14.768 1.00 71.88 250 ILE A CA 1
ATOM 1892 C C . ILE A 1 250 ? 9.418 -10.849 13.896 1.00 71.88 250 ILE A C 1
ATOM 1894 O O . ILE A 1 250 ? 10.051 -10.906 12.850 1.00 71.88 250 ILE A O 1
ATOM 1898 N N . ARG A 1 251 ? 8.534 -11.794 14.237 1.00 74.56 251 ARG A N 1
ATOM 1899 C CA . ARG A 1 251 ? 8.282 -12.998 13.424 1.00 74.56 251 ARG A CA 1
ATOM 1900 C C . ARG A 1 251 ? 7.821 -12.667 12.008 1.00 74.56 251 ARG A C 1
ATOM 1902 O O . ARG A 1 251 ? 8.180 -13.366 11.067 1.00 74.56 251 ARG A O 1
ATOM 1909 N N . LEU A 1 252 ? 6.999 -11.629 11.846 1.00 67.12 252 LEU A N 1
ATOM 1910 C CA . LEU A 1 252 ? 6.536 -11.196 10.530 1.00 67.12 252 LEU A CA 1
ATOM 1911 C C . LEU A 1 252 ? 7.680 -10.583 9.710 1.00 67.12 252 LEU A C 1
ATOM 1913 O O . LEU A 1 252 ? 7.787 -10.866 8.520 1.00 67.12 252 LEU A O 1
ATOM 1917 N N . LEU A 1 253 ? 8.542 -9.785 10.347 1.00 71.12 253 LEU A N 1
ATOM 1918 C CA . LEU A 1 253 ? 9.750 -9.242 9.727 1.00 71.12 253 LEU A CA 1
ATOM 1919 C C . LEU A 1 253 ? 10.715 -10.357 9.317 1.00 71.12 253 LEU A C 1
ATOM 1921 O O . LEU A 1 253 ? 11.142 -10.376 8.173 1.00 71.12 253 LEU A O 1
ATOM 1925 N N . GLU A 1 254 ? 10.990 -11.318 10.199 1.00 79.69 254 GLU A N 1
ATOM 1926 C CA . GLU A 1 254 ? 11.834 -12.485 9.907 1.00 79.69 254 GLU A CA 1
ATOM 1927 C C . GLU A 1 254 ? 11.260 -13.337 8.769 1.00 79.69 254 GLU A C 1
ATOM 1929 O O . GLU A 1 254 ? 11.996 -13.769 7.879 1.00 79.69 254 GLU A O 1
ATOM 1934 N N . LYS A 1 255 ? 9.935 -13.546 8.758 1.00 78.81 255 LYS A N 1
ATOM 1935 C CA . LYS A 1 255 ? 9.241 -14.249 7.674 1.00 78.81 255 LYS A CA 1
ATOM 1936 C C . LYS A 1 255 ? 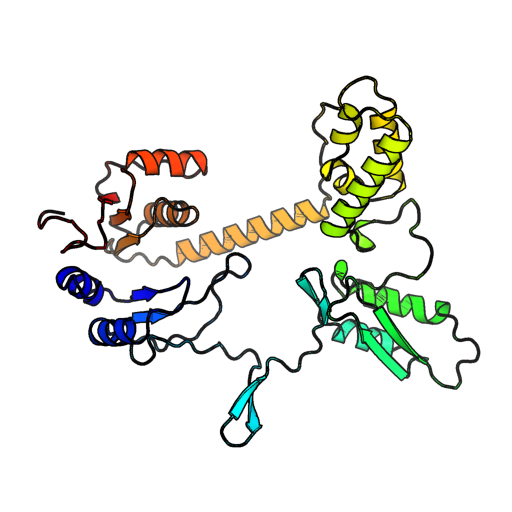9.463 -13.540 6.339 1.00 78.81 255 LYS A C 1
ATOM 1938 O O . LYS A 1 255 ? 9.894 -14.181 5.385 1.00 78.81 255 LYS A O 1
ATOM 1943 N N . TYR A 1 256 ? 9.174 -12.240 6.265 1.00 65.31 256 TYR A N 1
ATOM 1944 C CA . TYR A 1 256 ? 9.313 -11.496 5.014 1.00 65.31 256 TYR A CA 1
ATOM 1945 C C . TYR A 1 256 ? 10.771 -11.311 4.596 1.00 65.31 256 TYR A C 1
ATOM 1947 O O . TYR A 1 256 ? 11.048 -11.352 3.404 1.00 65.31 256 TYR A O 1
ATOM 1955 N N . ASP A 1 257 ? 11.709 -11.175 5.535 1.00 76.31 257 ASP A N 1
ATOM 1956 C CA . ASP A 1 257 ? 13.141 -11.155 5.226 1.00 76.31 257 ASP A CA 1
ATOM 1957 C C . ASP A 1 257 ? 13.578 -12.486 4.598 1.00 76.31 257 ASP A C 1
ATOM 1959 O O . ASP A 1 257 ? 14.214 -12.503 3.546 1.00 76.31 257 ASP A O 1
ATOM 1963 N N . THR A 1 258 ? 13.131 -13.613 5.161 1.00 75.19 258 THR A N 1
ATOM 1964 C CA . THR A 1 258 ? 13.398 -14.952 4.614 1.00 75.19 258 THR A CA 1
ATOM 1965 C C . THR A 1 258 ? 12.783 -15.135 3.222 1.00 75.19 258 THR A C 1
ATOM 1967 O O . THR A 1 258 ? 13.449 -15.632 2.314 1.00 75.19 258 THR A O 1
ATOM 1970 N N . GLU A 1 259 ? 11.529 -14.715 3.023 1.00 74.38 259 GLU A N 1
ATOM 1971 C CA . GLU A 1 259 ? 10.854 -14.776 1.718 1.00 74.38 259 GLU A CA 1
ATOM 1972 C C . GLU A 1 259 ? 11.557 -13.896 0.673 1.00 74.38 259 GLU A C 1
ATOM 1974 O O . GLU A 1 259 ? 11.787 -14.340 -0.453 1.00 74.38 259 GLU A O 1
ATOM 1979 N N . LEU A 1 260 ? 11.966 -12.679 1.047 1.00 67.62 260 LEU A N 1
ATOM 1980 C CA . LEU A 1 260 ? 12.723 -11.776 0.179 1.00 67.62 260 LEU A CA 1
ATOM 1981 C C . LEU A 1 260 ? 14.089 -12.361 -0.183 1.00 67.62 260 LEU A C 1
ATOM 1983 O O . LEU A 1 260 ? 14.461 -12.344 -1.356 1.00 67.62 260 LEU A O 1
ATOM 1987 N N . GLN A 1 261 ? 14.816 -12.929 0.782 1.00 67.75 261 GLN A N 1
ATOM 1988 C CA . GLN A 1 261 ? 16.076 -13.621 0.515 1.00 67.75 261 GLN A CA 1
ATOM 1989 C C . GLN A 1 261 ? 15.879 -14.825 -0.415 1.00 67.75 261 GLN A C 1
ATOM 1991 O O . GLN A 1 261 ? 16.712 -15.057 -1.291 1.00 67.75 261 GLN A O 1
ATOM 1996 N N . GLY A 1 262 ? 14.772 -15.561 -0.269 1.00 64.00 262 GLY A N 1
ATOM 1997 C CA . GLY A 1 262 ? 14.382 -16.635 -1.181 1.00 64.00 262 GLY A CA 1
ATOM 1998 C C . GLY A 1 262 ? 14.191 -16.132 -2.612 1.00 64.00 262 GLY A C 1
ATOM 1999 O O . GLY A 1 262 ? 14.832 -16.640 -3.525 1.00 64.00 262 GLY A O 1
ATOM 2000 N N . ILE A 1 263 ? 13.399 -15.072 -2.803 1.00 62.00 263 ILE A N 1
ATOM 2001 C CA . ILE A 1 263 ? 13.155 -14.453 -4.119 1.00 62.00 263 ILE A CA 1
ATOM 2002 C C . ILE A 1 263 ? 14.460 -13.944 -4.749 1.00 62.00 263 ILE A C 1
ATOM 2004 O O . ILE A 1 263 ? 14.685 -14.126 -5.946 1.00 62.00 263 ILE A O 1
ATOM 2008 N N . VAL A 1 264 ? 15.335 -13.315 -3.958 1.00 60.94 264 VAL A N 1
ATOM 2009 C CA . VAL A 1 264 ? 16.640 -12.826 -4.428 1.00 60.94 264 VAL A CA 1
ATOM 2010 C C . VAL A 1 264 ? 17.531 -13.987 -4.877 1.00 60.94 264 VAL A C 1
ATOM 2012 O O . VAL A 1 264 ? 18.130 -13.896 -5.947 1.00 60.94 264 VAL A O 1
ATOM 2015 N N . LYS A 1 265 ? 17.582 -15.091 -4.119 1.00 58.62 265 LYS A N 1
ATOM 2016 C CA . LYS A 1 265 ? 18.354 -16.290 -4.486 1.00 58.62 265 LYS A CA 1
ATOM 2017 C C . LYS A 1 265 ? 17.803 -16.974 -5.732 1.00 58.62 265 LYS A C 1
ATOM 2019 O O . LYS A 1 265 ? 18.563 -17.214 -6.659 1.00 58.62 265 LYS A O 1
ATOM 2024 N N . THR A 1 266 ? 16.490 -17.196 -5.813 1.00 56.31 266 THR A N 1
ATOM 2025 C CA . THR A 1 266 ? 15.864 -17.825 -6.988 1.00 56.31 266 THR A CA 1
ATOM 2026 C C . THR A 1 266 ? 16.084 -16.999 -8.256 1.00 56.31 266 THR A C 1
ATOM 2028 O O . THR A 1 266 ? 16.377 -17.556 -9.309 1.00 56.31 266 THR A O 1
ATOM 2031 N N . ASN A 1 267 ? 16.014 -15.668 -8.165 1.00 54.31 267 ASN A N 1
ATOM 2032 C CA . ASN A 1 267 ? 16.300 -14.796 -9.303 1.00 54.31 267 ASN A CA 1
ATOM 2033 C C . ASN A 1 267 ? 17.789 -14.755 -9.668 1.00 54.31 267 ASN A C 1
ATOM 2035 O O . ASN A 1 267 ? 18.096 -14.563 -10.837 1.00 54.31 267 ASN A O 1
ATOM 2039 N N . ALA A 1 268 ? 18.702 -14.925 -8.707 1.00 54.59 268 ALA A N 1
ATOM 2040 C CA . ALA A 1 268 ? 20.135 -15.031 -8.978 1.00 54.59 268 ALA A CA 1
ATOM 2041 C C . ALA A 1 268 ? 20.499 -16.377 -9.630 1.00 54.59 268 ALA A C 1
ATOM 2043 O O . ALA A 1 268 ? 21.304 -16.406 -10.552 1.00 54.59 268 ALA A O 1
ATOM 2044 N N . GLU A 1 269 ? 19.866 -17.472 -9.202 1.00 53.03 269 GLU A N 1
ATOM 2045 C CA . GLU A 1 269 ? 20.067 -18.828 -9.737 1.00 53.03 269 GLU A CA 1
ATOM 2046 C C . GLU A 1 269 ? 19.402 -19.034 -11.112 1.00 53.03 269 GLU A C 1
ATOM 2048 O O . GLU A 1 269 ? 19.861 -19.847 -11.909 1.00 53.03 269 GLU A O 1
ATOM 2053 N N . GLN A 1 270 ? 18.347 -18.273 -11.430 1.00 51.94 270 GLN A N 1
ATOM 2054 C CA . GLN A 1 270 ? 17.733 -18.239 -12.766 1.00 51.94 270 GLN A CA 1
ATOM 2055 C C . GLN A 1 270 ? 18.481 -17.357 -13.775 1.00 51.94 270 GLN A C 1
ATOM 2057 O O . GLN A 1 270 ? 18.123 -17.351 -14.958 1.00 51.94 270 GLN A O 1
ATOM 2062 N N . ILE A 1 271 ? 19.527 -16.634 -13.356 1.00 52.88 271 ILE A N 1
ATOM 2063 C CA . ILE A 1 271 ? 20.486 -16.043 -14.293 1.00 52.88 271 ILE A CA 1
ATOM 2064 C C . ILE A 1 271 ? 21.345 -17.200 -14.802 1.00 52.88 271 ILE A C 1
ATOM 2066 O O . ILE A 1 271 ? 22.408 -17.506 -14.276 1.00 52.88 271 ILE A O 1
ATOM 2070 N N . VAL A 1 272 ? 20.812 -17.890 -15.809 1.00 50.47 272 VAL A N 1
ATOM 2071 C CA . VAL A 1 272 ? 21.508 -18.934 -16.557 1.00 50.47 272 VAL A CA 1
ATOM 2072 C C . VAL A 1 272 ? 22.835 -18.353 -17.042 1.00 50.47 272 VAL A C 1
ATOM 2074 O O . VAL A 1 272 ? 22.826 -17.275 -17.641 1.00 50.47 272 VAL A O 1
ATOM 2077 N N . ASP A 1 273 ? 23.934 -19.071 -16.784 1.00 46.72 273 ASP A N 1
ATOM 2078 C CA . ASP A 1 273 ? 25.294 -18.828 -17.284 1.00 46.72 273 ASP A CA 1
ATOM 2079 C C . ASP A 1 273 ? 25.300 -18.734 -18.818 1.00 46.72 273 ASP A C 1
ATOM 2081 O O . ASP A 1 273 ? 25.667 -19.658 -19.542 1.00 46.72 273 ASP A O 1
ATOM 2085 N N . ASN A 1 274 ? 24.846 -17.602 -19.338 1.00 51.12 274 ASN A N 1
ATOM 2086 C CA . ASN A 1 274 ? 25.009 -17.231 -20.725 1.00 51.12 274 ASN A CA 1
ATOM 2087 C C . ASN A 1 274 ? 26.238 -16.317 -20.788 1.00 51.12 274 ASN A C 1
ATOM 2089 O O . ASN A 1 274 ? 26.355 -15.413 -19.953 1.00 51.12 274 ASN A O 1
ATOM 2093 N N . PRO A 1 275 ? 27.160 -16.514 -21.745 1.00 51.31 275 PRO A N 1
ATOM 2094 C CA . PRO A 1 275 ? 28.372 -15.712 -21.831 1.00 51.31 275 PRO A CA 1
ATOM 2095 C C . PRO A 1 275 ? 28.048 -14.209 -21.805 1.00 51.31 275 PRO A C 1
ATOM 2097 O O . PRO A 1 275 ? 27.120 -13.739 -22.471 1.00 51.31 275 PRO A O 1
ATOM 2100 N N . SER A 1 276 ? 28.819 -13.475 -21.005 1.00 59.47 276 SER A N 1
ATOM 2101 C CA . SER A 1 276 ? 28.705 -12.054 -20.651 1.00 59.47 276 SER A CA 1
ATOM 2102 C C . SER A 1 276 ? 28.480 -11.099 -21.839 1.00 59.47 276 SER A C 1
ATOM 2104 O O . SER A 1 276 ? 29.417 -10.542 -22.415 1.00 59.47 276 SER A O 1
ATOM 2106 N N . THR A 1 277 ? 27.218 -10.851 -22.200 1.00 64.50 277 THR A N 1
ATOM 2107 C CA . THR A 1 277 ? 26.876 -10.107 -23.432 1.00 64.50 277 THR A CA 1
ATOM 2108 C C . THR A 1 277 ? 25.950 -8.909 -23.242 1.00 64.50 277 THR A C 1
ATOM 2110 O O . THR A 1 277 ? 25.835 -8.102 -24.164 1.00 64.50 277 THR A O 1
ATOM 2113 N N . GLN A 1 278 ? 25.305 -8.721 -22.085 1.00 76.75 278 GLN A N 1
ATOM 2114 C CA . GLN A 1 278 ? 24.283 -7.676 -21.974 1.00 76.75 278 GLN A CA 1
ATOM 2115 C C . GLN A 1 278 ? 24.896 -6.291 -21.732 1.00 76.75 278 GLN A C 1
ATOM 2117 O O . GLN A 1 278 ? 25.614 -6.071 -20.755 1.00 76.75 278 GLN A O 1
ATOM 2122 N N . VAL A 1 279 ? 24.576 -5.344 -22.615 1.00 84.56 279 VAL A N 1
ATOM 2123 C CA . VAL A 1 279 ? 24.802 -3.910 -22.407 1.00 84.56 279 VAL A CA 1
ATOM 2124 C C . VAL A 1 279 ? 23.455 -3.267 -22.100 1.00 84.56 279 VAL A C 1
ATOM 2126 O O . VAL A 1 279 ? 22.510 -3.413 -22.872 1.00 84.56 279 VAL A O 1
ATOM 2129 N N . VAL A 1 280 ? 23.352 -2.585 -20.962 1.00 85.31 280 VAL A N 1
ATOM 2130 C CA . VAL A 1 280 ? 22.093 -2.013 -20.471 1.00 85.31 280 VAL A CA 1
ATOM 2131 C C . VAL A 1 280 ? 22.181 -0.496 -20.472 1.00 85.31 280 VAL A C 1
ATOM 2133 O O . VAL A 1 280 ? 23.047 0.078 -19.818 1.00 85.31 280 VAL A O 1
ATOM 2136 N N . VAL A 1 281 ? 21.265 0.166 -21.175 1.00 87.94 281 VAL A N 1
ATOM 2137 C CA . VAL A 1 281 ? 21.117 1.625 -21.111 1.00 87.94 281 VAL A CA 1
ATOM 2138 C C . VAL A 1 281 ? 20.124 1.960 -20.002 1.00 87.94 281 VAL A C 1
ATOM 2140 O O . VAL A 1 281 ? 18.982 1.503 -20.023 1.00 87.94 281 VAL A O 1
ATOM 2143 N N . LEU A 1 282 ? 20.550 2.766 -19.031 1.00 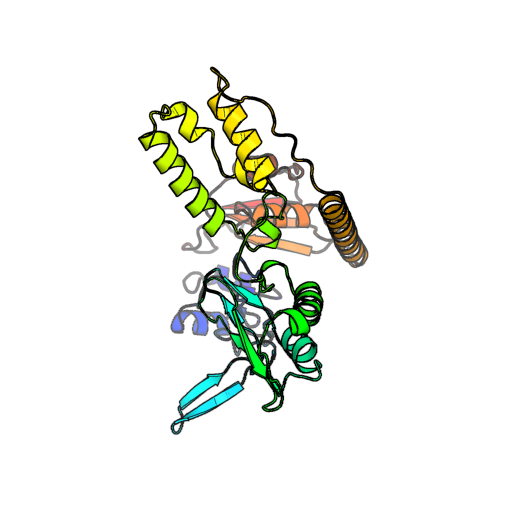84.50 282 LEU A N 1
ATOM 2144 C CA . LEU A 1 282 ? 19.728 3.206 -17.910 1.00 84.50 282 LEU A CA 1
ATOM 2145 C C . LEU A 1 282 ? 19.531 4.721 -17.959 1.00 84.50 282 LEU A C 1
ATOM 2147 O O . LEU A 1 282 ? 20.468 5.496 -17.778 1.00 84.50 282 LEU A O 1
ATOM 2151 N N . THR A 1 283 ? 18.291 5.154 -18.159 1.00 84.75 283 THR A N 1
ATOM 2152 C CA . THR A 1 283 ? 17.921 6.569 -18.054 1.00 84.75 283 THR A CA 1
ATOM 2153 C C . THR A 1 283 ? 17.458 6.889 -16.636 1.00 84.75 283 THR A C 1
ATOM 2155 O O . THR A 1 283 ? 16.649 6.150 -16.077 1.00 84.75 283 THR A O 1
ATOM 2158 N N . GLY A 1 284 ? 17.911 8.011 -16.070 1.00 73.75 284 GLY A N 1
ATOM 2159 C CA . GLY A 1 284 ? 17.492 8.431 -14.726 1.00 73.75 284 GLY A CA 1
ATOM 2160 C C . GLY A 1 284 ? 18.158 7.642 -13.598 1.00 73.75 284 GLY A C 1
ATOM 2161 O O . GLY A 1 284 ? 17.552 7.463 -12.540 1.00 73.75 284 GLY A O 1
ATOM 2162 N N . SER A 1 285 ? 19.400 7.190 -13.803 1.00 75.62 285 SER A N 1
ATOM 2163 C CA . SER A 1 285 ? 20.166 6.460 -12.786 1.00 75.62 285 SER A CA 1
ATOM 2164 C C . SER A 1 285 ? 20.413 7.285 -11.520 1.00 75.62 285 SER A C 1
ATOM 2166 O O . SER A 1 285 ? 20.535 6.711 -10.446 1.00 75.62 285 SER A O 1
ATOM 2168 N N . THR A 1 286 ? 20.377 8.618 -11.606 1.00 72.94 286 THR A N 1
ATOM 2169 C CA . THR A 1 286 ? 20.483 9.547 -10.463 1.00 72.94 286 THR A CA 1
ATOM 2170 C C . THR A 1 286 ? 19.223 9.640 -9.598 1.00 72.94 286 THR A C 1
ATOM 2172 O O . THR A 1 286 ? 19.273 10.189 -8.494 1.00 72.94 286 THR A O 1
ATOM 2175 N N . GLY A 1 287 ? 18.086 9.126 -10.077 1.00 69.25 287 GLY A N 1
ATOM 2176 C CA . GLY A 1 287 ? 16.812 9.148 -9.360 1.00 69.25 287 GLY A CA 1
ATOM 2177 C C . GLY A 1 287 ? 16.757 8.160 -8.191 1.00 69.25 287 GLY A C 1
ATOM 2178 O O . GLY A 1 287 ? 17.609 7.288 -8.053 1.00 69.25 287 GLY A O 1
ATOM 2179 N N . SER A 1 288 ? 15.715 8.269 -7.355 1.00 68.75 288 SER A N 1
ATOM 2180 C CA . SER A 1 288 ? 15.536 7.399 -6.179 1.00 68.75 288 SER A CA 1
ATOM 2181 C C . SER A 1 288 ? 15.617 5.914 -6.542 1.00 68.75 288 SER A C 1
ATOM 2183 O O . SER A 1 288 ? 16.512 5.231 -6.061 1.00 68.75 288 SER A O 1
ATOM 2185 N N . LEU A 1 289 ? 14.756 5.449 -7.454 1.00 73.06 289 LEU A N 1
ATOM 2186 C CA . LEU A 1 289 ? 14.729 4.060 -7.922 1.00 73.06 289 LEU A CA 1
ATOM 2187 C C . LEU A 1 289 ? 15.920 3.715 -8.834 1.00 73.06 289 LEU A C 1
ATOM 2189 O O . LEU A 1 289 ? 16.450 2.608 -8.767 1.00 73.06 289 LEU A O 1
ATOM 2193 N N . GLY A 1 290 ? 16.361 4.664 -9.663 1.00 75.56 290 GLY A N 1
ATOM 2194 C CA . GLY A 1 290 ? 17.443 4.461 -10.630 1.00 75.56 290 GLY A CA 1
ATOM 2195 C C . GLY A 1 290 ? 18.762 4.039 -9.983 1.00 75.56 290 GLY A C 1
ATOM 2196 O O . GLY A 1 290 ? 19.440 3.163 -10.515 1.00 75.56 290 GLY A O 1
ATOM 2197 N N . SER A 1 291 ? 19.082 4.580 -8.803 1.00 78.94 291 SER A N 1
ATOM 2198 C CA . SER A 1 291 ? 20.278 4.200 -8.042 1.00 78.94 291 SER A CA 1
ATOM 2199 C C . SER A 1 291 ? 20.267 2.725 -7.622 1.00 78.94 291 SER A C 1
ATOM 2201 O O . SER A 1 291 ? 21.297 2.057 -7.708 1.00 78.94 291 SER A O 1
ATOM 2203 N N . TYR A 1 292 ? 19.107 2.197 -7.215 1.00 78.25 292 TYR A N 1
ATOM 2204 C CA . TYR A 1 292 ? 18.959 0.784 -6.846 1.00 78.25 292 TYR A CA 1
ATOM 2205 C C . TYR A 1 292 ? 19.049 -0.121 -8.074 1.00 78.25 292 TYR A C 1
ATOM 2207 O O . TYR A 1 292 ? 19.772 -1.111 -8.041 1.00 78.25 292 TYR A O 1
ATOM 2215 N N . ILE A 1 293 ? 18.394 0.255 -9.179 1.00 80.56 293 ILE A N 1
ATOM 2216 C CA . ILE A 1 293 ? 18.476 -0.490 -10.445 1.00 80.56 293 ILE A CA 1
ATOM 2217 C C . ILE A 1 293 ? 19.927 -0.561 -10.931 1.00 80.56 293 ILE A C 1
ATOM 2219 O O . ILE A 1 293 ? 20.397 -1.640 -11.279 1.00 80.56 293 ILE A O 1
ATOM 2223 N N . LEU A 1 294 ? 20.656 0.560 -10.913 1.00 83.00 294 LEU A N 1
ATOM 2224 C CA . LEU A 1 294 ? 22.071 0.592 -11.285 1.00 83.00 294 LEU A CA 1
ATOM 2225 C C . LEU A 1 294 ? 22.896 -0.365 -10.418 1.00 83.00 294 LEU A C 1
ATOM 2227 O O . LEU A 1 294 ? 23.663 -1.163 -10.948 1.00 83.00 294 LEU A O 1
ATOM 2231 N N . SER A 1 295 ? 22.712 -0.316 -9.097 1.00 81.62 295 SER A N 1
ATOM 2232 C CA . SER A 1 295 ? 23.419 -1.200 -8.168 1.00 81.62 295 SER A CA 1
ATOM 2233 C C . SER A 1 295 ? 23.129 -2.679 -8.444 1.00 81.62 295 SER A C 1
ATOM 2235 O O . SER A 1 295 ? 24.060 -3.479 -8.528 1.00 81.62 295 SER A O 1
ATOM 2237 N N . SER A 1 296 ? 21.864 -3.038 -8.679 1.00 80.75 296 SER A N 1
ATOM 2238 C CA . SER A 1 296 ? 21.479 -4.408 -9.027 1.00 80.75 296 SER A CA 1
ATOM 2239 C C . SER A 1 296 ? 22.059 -4.862 -10.368 1.00 80.75 296 SER A C 1
ATOM 2241 O O . SER A 1 296 ? 22.508 -5.997 -10.480 1.00 80.75 296 SER A O 1
ATOM 2243 N N . LEU A 1 297 ? 22.090 -3.993 -11.383 1.00 82.69 297 LEU A N 1
ATOM 2244 C CA . LEU A 1 297 ? 22.684 -4.310 -12.685 1.00 82.69 297 LEU A CA 1
ATOM 2245 C C . LEU A 1 297 ? 24.200 -4.521 -12.594 1.00 82.69 297 LEU A C 1
ATOM 2247 O O . LEU A 1 297 ? 24.731 -5.398 -13.265 1.00 82.69 297 LEU A O 1
ATOM 2251 N N . LEU A 1 298 ? 24.901 -3.759 -11.753 1.00 80.25 298 LEU A N 1
ATOM 2252 C CA . LEU A 1 298 ? 26.347 -3.916 -11.559 1.00 80.25 298 LEU A CA 1
ATOM 2253 C C . LEU A 1 298 ? 26.707 -5.167 -10.744 1.00 80.25 298 LEU A C 1
ATOM 2255 O O . LEU A 1 298 ? 27.776 -5.745 -10.955 1.00 80.25 298 LEU A O 1
ATOM 2259 N N . ALA A 1 299 ? 25.814 -5.617 -9.859 1.00 77.62 299 ALA A N 1
ATOM 2260 C CA . ALA A 1 299 ? 25.970 -6.861 -9.102 1.00 77.62 299 ALA A CA 1
ATOM 2261 C C . ALA A 1 299 ? 25.777 -8.129 -9.957 1.00 77.62 299 ALA A C 1
ATOM 2263 O O . ALA A 1 299 ? 26.190 -9.215 -9.560 1.00 77.62 299 ALA A O 1
ATOM 2264 N N . ARG A 1 300 ? 25.161 -8.000 -11.132 1.00 76.19 300 ARG A N 1
ATOM 2265 C CA . ARG A 1 300 ? 24.895 -9.110 -12.047 1.00 76.19 300 ARG A CA 1
ATOM 2266 C C . ARG A 1 300 ? 26.115 -9.451 -12.901 1.00 76.19 300 ARG A C 1
ATOM 2268 O O . ARG A 1 300 ? 26.706 -8.561 -13.514 1.00 76.19 300 ARG A O 1
ATOM 2275 N N . SER A 1 301 ? 26.476 -10.732 -12.970 1.00 72.44 301 SER A N 1
ATOM 2276 C CA . SER A 1 301 ? 27.587 -11.243 -13.791 1.00 72.44 301 SER A CA 1
ATOM 2277 C C . SER A 1 301 ? 27.257 -11.295 -15.287 1.00 72.44 301 SER A C 1
ATOM 2279 O O . SER A 1 301 ? 28.160 -11.183 -16.115 1.00 72.44 301 SER A O 1
ATOM 2281 N N . ASP A 1 302 ? 25.974 -11.395 -15.649 1.00 74.81 302 ASP A N 1
ATOM 2282 C CA . ASP A 1 302 ? 25.509 -11.440 -17.041 1.00 74.81 302 ASP A CA 1
ATOM 2283 C C . ASP A 1 302 ? 25.470 -10.056 -17.725 1.00 74.81 302 ASP A C 1
ATOM 2285 O O . ASP A 1 302 ? 25.393 -9.959 -18.956 1.00 74.81 302 ASP A O 1
ATOM 2289 N N . VAL A 1 303 ? 25.582 -8.976 -16.942 1.00 81.75 303 VAL A N 1
ATOM 2290 C CA . VAL A 1 303 ? 25.629 -7.590 -17.430 1.00 81.75 303 VAL A CA 1
ATOM 2291 C C . VAL A 1 303 ? 27.077 -7.154 -17.646 1.00 81.75 303 VAL A C 1
ATOM 2293 O O . VAL A 1 303 ? 27.817 -6.858 -16.706 1.00 81.75 303 VAL A O 1
ATOM 2296 N N . LYS A 1 304 ? 27.484 -7.056 -18.912 1.00 84.31 304 LYS A N 1
ATOM 2297 C CA . LYS A 1 304 ? 28.830 -6.631 -19.310 1.00 84.31 304 LYS A CA 1
ATOM 2298 C C . LYS A 1 304 ? 29.056 -5.140 -19.065 1.00 84.31 304 LYS A C 1
ATOM 2300 O O . LYS A 1 304 ? 30.117 -4.763 -18.574 1.00 84.31 304 LYS A O 1
ATOM 2305 N N . LYS A 1 305 ? 28.081 -4.294 -19.417 1.00 87.31 305 LYS A N 1
ATOM 2306 C CA . LYS A 1 305 ? 28.223 -2.832 -19.342 1.00 87.31 305 LYS A CA 1
ATOM 2307 C C . LYS A 1 305 ? 26.893 -2.137 -19.069 1.00 87.31 305 LYS A C 1
ATOM 2309 O O . LYS A 1 305 ? 25.872 -2.522 -19.630 1.00 87.31 305 LYS A O 1
ATOM 2314 N N . VAL A 1 306 ? 26.911 -1.084 -18.259 1.00 88.31 306 VAL A N 1
ATOM 2315 C CA . VAL A 1 306 ? 25.760 -0.208 -18.011 1.00 88.31 306 VAL A CA 1
ATOM 2316 C C . VAL A 1 306 ? 26.078 1.202 -18.504 1.00 88.31 306 VAL A C 1
ATOM 2318 O O . VAL A 1 306 ? 27.071 1.795 -18.092 1.00 88.31 306 VAL A O 1
ATOM 2321 N N . ILE A 1 307 ? 25.247 1.749 -19.389 1.00 89.00 307 ILE A N 1
ATOM 2322 C CA . ILE A 1 307 ? 25.379 3.109 -19.923 1.00 89.00 307 ILE A CA 1
ATOM 2323 C C . ILE A 1 307 ? 24.282 3.973 -19.303 1.00 89.00 307 ILE A C 1
ATOM 2325 O O . ILE A 1 307 ? 23.101 3.832 -19.611 1.00 89.00 307 ILE A O 1
ATOM 2329 N N . CYS A 1 308 ? 24.669 4.864 -18.403 1.00 87.44 308 CYS A N 1
ATOM 2330 C CA . CYS A 1 308 ? 23.773 5.773 -17.708 1.00 87.44 308 CYS A CA 1
ATOM 2331 C C . CYS A 1 308 ? 23.589 7.063 -18.510 1.00 87.44 308 CYS A C 1
ATOM 2333 O O . CYS A 1 308 ? 24.519 7.863 -18.591 1.00 87.44 308 CYS A O 1
ATOM 2335 N N . LEU A 1 309 ? 22.389 7.296 -19.045 1.00 85.75 309 LEU A N 1
ATOM 2336 C CA . LEU A 1 309 ? 22.041 8.536 -19.745 1.00 85.75 309 LEU A CA 1
ATOM 2337 C C . LEU A 1 309 ? 21.361 9.509 -18.774 1.00 85.75 309 LEU A C 1
ATOM 2339 O O . LEU A 1 309 ? 20.190 9.337 -18.412 1.00 85.75 309 LEU A O 1
ATOM 2343 N N . ASN A 1 310 ? 22.087 10.545 -18.357 1.00 81.31 310 ASN A N 1
ATOM 2344 C CA . ASN A 1 310 ? 21.637 11.490 -17.335 1.00 81.31 310 ASN A CA 1
ATOM 2345 C C . ASN A 1 310 ? 21.435 12.899 -17.903 1.00 81.31 310 ASN A C 1
ATOM 2347 O O . ASN A 1 310 ? 22.269 13.405 -18.642 1.00 81.31 310 ASN A O 1
ATOM 2351 N N . ARG A 1 311 ? 20.323 13.556 -17.535 1.00 73.06 311 ARG A N 1
ATOM 2352 C CA . ARG A 1 311 ? 20.029 14.940 -17.968 1.00 73.06 311 ARG A CA 1
ATOM 2353 C C . ARG A 1 311 ? 20.929 15.962 -17.270 1.00 73.06 311 ARG A C 1
ATOM 2355 O O . ARG A 1 311 ? 21.406 16.890 -17.906 1.00 73.06 311 ARG A O 1
ATOM 2362 N N . ASN A 1 312 ? 21.157 15.752 -15.971 1.00 66.12 312 ASN A N 1
ATOM 2363 C CA . ASN A 1 312 ? 22.015 16.552 -15.101 1.00 66.12 312 ASN A CA 1
ATOM 2364 C C . ASN A 1 312 ? 22.811 15.608 -14.185 1.00 66.12 312 ASN A C 1
ATOM 2366 O O . ASN A 1 312 ? 22.235 14.654 -13.655 1.00 66.12 312 ASN A O 1
ATOM 2370 N N . GLY A 1 313 ? 24.089 15.914 -13.957 1.00 58.97 313 GLY A N 1
ATOM 2371 C CA . GLY A 1 313 ? 24.951 15.215 -12.999 1.00 58.97 313 GLY A CA 1
ATOM 2372 C C . GLY A 1 313 ? 26.110 14.469 -13.655 1.00 58.97 313 GLY A C 1
ATOM 2373 O O . GLY A 1 313 ? 25.929 13.779 -14.657 1.00 58.97 313 GLY A O 1
ATOM 2374 N N . ASP A 1 314 ? 27.291 14.621 -13.061 1.00 62.78 314 ASP A N 1
ATOM 2375 C CA . ASP A 1 314 ? 28.483 13.849 -13.386 1.00 62.78 314 ASP A CA 1
ATOM 2376 C C . ASP A 1 314 ? 28.478 12.499 -12.642 1.00 62.78 314 ASP A C 1
ATOM 2378 O O . ASP A 1 314 ? 27.617 12.198 -11.808 1.00 62.78 314 ASP A O 1
ATOM 2382 N N . ALA A 1 315 ? 29.479 11.676 -12.929 1.00 63.50 315 ALA A N 1
ATOM 2383 C CA . ALA A 1 315 ? 29.669 10.389 -12.277 1.00 63.50 315 ALA A CA 1
ATOM 2384 C C . ALA A 1 315 ? 29.859 10.514 -10.739 1.00 63.50 315 ALA A C 1
ATOM 2386 O O . ALA A 1 315 ? 29.472 9.623 -9.979 1.00 63.50 315 ALA A O 1
ATOM 2387 N N . LYS A 1 316 ? 30.368 11.656 -10.244 1.00 65.38 316 LYS A N 1
ATOM 2388 C CA . LYS A 1 316 ? 30.584 11.923 -8.807 1.00 65.38 316 LYS A CA 1
ATOM 2389 C C . LYS A 1 316 ? 29.281 12.163 -8.043 1.00 65.38 316 LYS A C 1
ATOM 2391 O O . LYS A 1 316 ? 29.139 11.698 -6.906 1.00 65.38 316 LYS A O 1
ATOM 2396 N N . ALA A 1 317 ? 28.307 12.834 -8.656 1.00 64.50 317 ALA A N 1
ATOM 2397 C CA . ALA A 1 317 ? 26.968 12.996 -8.092 1.00 64.50 317 ALA A CA 1
ATOM 2398 C C . ALA A 1 317 ? 26.287 11.631 -7.869 1.00 64.50 317 ALA A C 1
ATOM 2400 O O . ALA A 1 317 ? 25.602 11.431 -6.862 1.00 64.50 317 ALA A O 1
ATOM 2401 N N . GLN A 1 318 ? 26.543 10.662 -8.756 1.00 69.56 318 GLN A N 1
ATOM 2402 C CA . GLN A 1 318 ? 26.033 9.299 -8.622 1.00 69.56 318 GLN A CA 1
ATOM 2403 C C . GLN A 1 318 ? 26.696 8.532 -7.470 1.00 69.56 318 GLN A C 1
ATOM 2405 O O . GLN A 1 318 ? 25.986 7.890 -6.697 1.00 69.56 318 GLN A O 1
ATOM 2410 N N . SER A 1 319 ? 28.020 8.642 -7.304 1.00 66.44 319 SER A N 1
ATOM 2411 C CA . SER A 1 319 ? 28.743 8.052 -6.159 1.00 66.44 319 SER A CA 1
ATOM 2412 C C . SER A 1 319 ? 28.119 8.463 -4.829 1.00 66.44 319 SER A C 1
ATOM 2414 O O . SER A 1 319 ? 27.767 7.645 -3.979 1.00 66.44 319 SER A O 1
ATOM 2416 N N . THR A 1 320 ? 27.882 9.769 -4.699 1.00 69.12 320 THR A N 1
ATOM 2417 C CA . THR A 1 320 ? 27.288 10.362 -3.501 1.00 69.12 320 THR A CA 1
ATOM 2418 C C . THR A 1 320 ? 25.860 9.849 -3.290 1.00 69.12 320 THR A C 1
ATOM 2420 O O . THR A 1 320 ? 25.473 9.523 -2.170 1.00 69.12 320 THR A O 1
ATOM 2423 N N . SER A 1 321 ? 25.087 9.716 -4.372 1.00 71.62 321 SER A N 1
ATOM 2424 C CA . SER A 1 321 ? 23.724 9.174 -4.362 1.00 71.62 321 SER A CA 1
ATOM 2425 C C . SER A 1 321 ? 23.664 7.715 -3.882 1.00 71.62 321 SER A C 1
ATOM 2427 O O . SER A 1 321 ? 22.766 7.377 -3.105 1.00 71.62 321 SER A O 1
ATOM 2429 N N . LEU A 1 322 ? 24.611 6.869 -4.301 1.00 71.81 322 LEU A N 1
ATOM 2430 C CA . LEU A 1 322 ? 24.720 5.470 -3.868 1.00 71.81 322 LEU A CA 1
ATOM 2431 C C . LEU A 1 322 ? 25.114 5.373 -2.389 1.00 71.81 322 LEU A C 1
ATOM 2433 O O . LEU A 1 322 ? 24.438 4.683 -1.624 1.00 71.81 322 LEU A O 1
ATOM 2437 N N . ARG A 1 323 ? 26.126 6.144 -1.967 1.00 72.81 323 ARG A N 1
ATOM 2438 C CA . ARG A 1 323 ? 26.619 6.155 -0.582 1.00 72.81 323 ARG A CA 1
ATOM 2439 C C . ARG A 1 323 ? 25.545 6.581 0.417 1.00 72.81 323 ARG A C 1
ATOM 2441 O O . ARG A 1 323 ? 25.343 5.922 1.431 1.00 72.81 323 ARG A O 1
ATOM 2448 N N . VAL A 1 324 ? 24.803 7.649 0.113 1.00 74.62 324 VAL A N 1
ATOM 2449 C CA . VAL A 1 324 ? 23.694 8.131 0.963 1.00 74.62 324 VAL A CA 1
ATOM 2450 C C . VAL A 1 324 ? 22.558 7.101 1.070 1.00 74.62 324 VAL A C 1
ATOM 2452 O O . VAL A 1 324 ? 21.816 7.111 2.047 1.00 74.62 324 VAL A O 1
ATOM 2455 N N . ARG A 1 325 ? 22.429 6.191 0.096 1.00 72.81 325 ARG A N 1
ATOM 2456 C CA . ARG A 1 325 ? 21.406 5.130 0.061 1.00 72.81 325 ARG A CA 1
ATOM 2457 C C . ARG A 1 325 ? 21.883 3.790 0.630 1.00 72.81 325 ARG A C 1
ATOM 2459 O O . ARG A 1 325 ? 21.121 2.829 0.577 1.00 72.81 325 ARG A O 1
ATOM 2466 N N . GLY A 1 326 ? 23.109 3.721 1.158 1.00 71.31 326 GLY A N 1
ATOM 2467 C CA . GLY A 1 326 ? 23.687 2.492 1.709 1.00 71.31 326 GLY A CA 1
ATOM 2468 C C . GLY A 1 326 ? 23.948 1.405 0.662 1.00 71.31 326 GLY A C 1
ATOM 2469 O O . GLY A 1 326 ? 23.998 0.229 1.007 1.00 71.31 326 GLY A O 1
ATOM 2470 N N . LEU A 1 327 ? 24.068 1.780 -0.615 1.00 76.38 327 LEU A N 1
ATOM 2471 C CA . LEU A 1 327 ? 24.359 0.845 -1.699 1.00 76.38 327 LEU A CA 1
ATOM 2472 C C . LEU A 1 327 ? 25.874 0.633 -1.837 1.00 76.38 327 LEU A C 1
ATOM 2474 O O . LEU A 1 327 ? 26.629 1.560 -1.530 1.00 76.38 327 LEU A O 1
ATOM 2478 N N . PRO A 1 328 ? 26.326 -0.548 -2.311 1.00 69.44 328 PRO A N 1
ATOM 2479 C CA . PRO A 1 328 ? 27.740 -0.809 -2.551 1.00 69.44 328 PRO A CA 1
ATOM 2480 C C . PRO A 1 328 ? 28.359 0.282 -3.425 1.00 69.44 328 PRO A C 1
ATOM 2482 O O . PRO A 1 328 ? 27.790 0.667 -4.450 1.00 69.44 328 PRO A O 1
ATOM 2485 N N . GLU A 1 329 ? 29.522 0.785 -3.017 1.00 64.62 329 GLU A N 1
ATOM 2486 C CA . GLU A 1 329 ? 30.300 1.678 -3.865 1.00 64.62 329 GLU A CA 1
ATOM 2487 C C . GLU A 1 329 ? 30.907 0.853 -5.000 1.00 64.62 329 GLU A C 1
ATOM 2489 O O . GLU A 1 329 ? 31.590 -0.147 -4.779 1.00 64.62 329 GLU A O 1
ATOM 2494 N N . PHE A 1 330 ? 30.627 1.259 -6.233 1.00 68.88 330 PHE A N 1
ATOM 2495 C CA . PHE A 1 330 ? 31.233 0.664 -7.414 1.00 68.88 330 PHE A CA 1
ATOM 2496 C C . PHE A 1 330 ? 32.340 1.581 -7.906 1.00 68.88 330 PHE A C 1
ATOM 2498 O O . PHE A 1 330 ? 32.233 2.804 -7.789 1.00 68.88 330 PHE A O 1
ATOM 2505 N N . ASN A 1 331 ? 33.388 0.999 -8.491 1.00 68.31 331 ASN A N 1
ATOM 2506 C CA . ASN A 1 331 ? 34.383 1.802 -9.181 1.00 68.31 331 ASN A CA 1
ATOM 2507 C C . ASN A 1 331 ? 33.719 2.456 -10.401 1.00 68.31 331 ASN A C 1
ATOM 2509 O O . ASN A 1 331 ? 33.411 1.793 -11.390 1.00 68.31 331 ASN A O 1
ATOM 2513 N N . ILE A 1 332 ? 33.468 3.754 -10.286 1.00 62.78 332 ILE A N 1
ATOM 2514 C CA . ILE A 1 332 ? 32.809 4.576 -11.302 1.00 62.78 332 ILE A CA 1
ATOM 2515 C C . ILE A 1 332 ? 33.673 4.732 -12.555 1.00 62.78 332 ILE A C 1
ATOM 2517 O O . ILE A 1 332 ? 33.129 4.952 -13.633 1.00 62.78 332 ILE A O 1
ATOM 2521 N N . ASP A 1 333 ? 34.984 4.533 -12.420 1.00 58.88 333 ASP A N 1
ATOM 2522 C CA . ASP A 1 333 ? 35.950 4.540 -13.517 1.00 58.88 333 ASP A CA 1
ATOM 2523 C C . ASP A 1 333 ? 36.142 3.136 -14.130 1.00 58.88 333 ASP A C 1
ATOM 2525 O O . ASP A 1 333 ? 37.037 2.907 -14.941 1.00 58.88 333 ASP A O 1
ATOM 2529 N N . SER A 1 334 ? 35.315 2.156 -13.741 1.00 71.31 334 SER A N 1
ATOM 2530 C CA . SER A 1 334 ? 35.315 0.825 -14.349 1.00 71.31 334 SER A CA 1
ATOM 2531 C C . SER A 1 334 ? 34.713 0.860 -15.752 1.00 71.31 334 SER A C 1
ATOM 2533 O O . SER A 1 334 ? 33.637 1.414 -15.961 1.00 71.31 334 SER A O 1
ATOM 2535 N N . GLU A 1 335 ? 35.309 0.122 -16.694 1.00 75.81 335 GLU A N 1
ATOM 2536 C CA . GLU A 1 335 ? 34.745 -0.086 -18.038 1.00 75.81 335 GLU A CA 1
ATOM 2537 C C . GLU A 1 335 ? 33.315 -0.674 -18.034 1.00 75.81 335 GLU A C 1
ATOM 2539 O O . GLU A 1 335 ? 32.601 -0.583 -19.040 1.00 75.81 335 GLU A O 1
ATOM 2544 N N . ARG A 1 336 ? 32.871 -1.247 -16.900 1.00 81.44 336 ARG A N 1
ATOM 2545 C CA . ARG A 1 336 ? 31.514 -1.779 -16.707 1.00 81.44 336 ARG A CA 1
ATOM 2546 C C . ARG A 1 336 ? 30.437 -0.703 -16.575 1.00 81.44 336 ARG A C 1
ATOM 2548 O O . ARG A 1 336 ? 29.268 -1.038 -16.751 1.00 81.44 336 ARG A O 1
ATOM 2555 N N . VAL A 1 337 ? 30.768 0.556 -16.286 1.00 84.69 337 VAL A N 1
ATOM 2556 C CA . VAL A 1 337 ? 29.773 1.632 -16.171 1.00 84.69 337 VAL A CA 1
ATOM 2557 C C . VAL A 1 337 ? 30.241 2.896 -16.888 1.00 84.69 337 VAL A C 1
ATOM 2559 O O . VAL A 1 337 ? 31.331 3.390 -16.647 1.00 84.69 337 VAL A O 1
ATOM 2562 N N . LYS A 1 338 ? 29.414 3.434 -17.791 1.00 85.94 338 LYS A N 1
ATOM 2563 C CA . LYS A 1 338 ? 29.675 4.709 -18.478 1.00 85.94 338 LYS A CA 1
ATOM 2564 C C . LYS A 1 338 ? 28.563 5.689 -18.139 1.00 85.94 338 LYS A C 1
ATOM 2566 O O . LYS A 1 338 ? 27.390 5.350 -18.268 1.00 85.94 338 LYS A O 1
ATOM 2571 N N . PHE A 1 339 ? 28.919 6.898 -17.725 1.00 84.38 339 PHE A N 1
ATOM 2572 C CA . PHE A 1 339 ? 27.966 7.981 -17.499 1.00 84.38 339 PHE A CA 1
ATOM 2573 C C . PHE A 1 339 ? 28.050 8.962 -18.660 1.00 84.38 339 PHE A C 1
ATOM 2575 O O . PHE A 1 339 ? 29.109 9.528 -18.910 1.00 84.38 339 PHE A O 1
ATOM 2582 N N . LEU A 1 340 ? 26.937 9.149 -19.362 1.00 83.81 340 LEU A N 1
ATOM 2583 C CA . LEU A 1 340 ? 26.819 10.076 -20.477 1.00 83.81 340 LEU A CA 1
ATOM 2584 C C . LEU A 1 340 ? 25.802 11.155 -20.124 1.00 83.81 340 LEU A C 1
ATOM 2586 O O . LEU A 1 340 ? 24.663 10.867 -19.735 1.00 83.81 340 LEU A O 1
ATOM 2590 N N . GLN A 1 341 ? 26.221 12.410 -20.257 1.00 84.44 341 GLN A N 1
ATOM 2591 C CA . GLN A 1 341 ? 25.317 13.534 -20.105 1.00 84.44 341 GLN A CA 1
ATOM 2592 C C . GLN A 1 341 ? 24.538 13.722 -21.404 1.00 84.44 341 GLN A C 1
ATOM 2594 O O . GLN A 1 341 ? 25.121 13.960 -22.454 1.00 84.44 341 GLN A O 1
ATOM 2599 N N . VAL A 1 342 ? 23.214 13.642 -21.319 1.00 83.00 342 VAL A N 1
ATOM 2600 C CA . VAL A 1 342 ? 22.331 13.780 -22.475 1.00 83.00 342 VAL A CA 1
ATOM 2601 C C . VAL A 1 342 ? 21.516 15.060 -22.410 1.00 83.00 342 VAL A C 1
ATOM 2603 O O . VAL A 1 342 ? 20.953 15.424 -21.376 1.00 83.00 342 VAL A O 1
ATOM 2606 N N . LYS A 1 343 ? 21.374 15.702 -23.562 1.00 80.88 343 LYS A N 1
ATOM 2607 C CA . LYS A 1 343 ? 20.471 16.816 -23.825 1.00 80.88 343 LYS A CA 1
ATOM 2608 C C . LYS A 1 343 ? 19.352 16.325 -24.749 1.00 80.88 343 LYS A C 1
ATOM 2610 O O . LYS A 1 343 ? 19.514 16.312 -25.967 1.00 80.88 343 LYS A O 1
ATOM 2615 N N . PRO A 1 344 ? 18.182 15.932 -24.207 1.00 68.19 344 PRO A N 1
ATOM 2616 C CA . PRO A 1 344 ? 17.139 15.224 -24.967 1.00 68.19 344 PRO A CA 1
ATOM 2617 C C . PRO A 1 344 ? 16.543 15.994 -26.156 1.00 68.19 344 PRO A C 1
ATOM 2619 O O . PRO A 1 344 ? 15.792 15.425 -26.952 1.00 68.19 344 PRO A O 1
ATOM 2622 N N . VAL A 1 345 ? 16.808 17.299 -26.221 1.00 72.44 345 VAL A N 1
ATOM 2623 C CA . VAL A 1 345 ? 16.299 18.219 -27.242 1.00 72.44 345 VAL A CA 1
ATOM 2624 C C . VAL A 1 345 ? 17.292 18.420 -28.396 1.00 72.44 345 VAL A C 1
ATOM 2626 O O . VAL A 1 345 ? 16.882 18.925 -29.436 1.00 72.44 345 VAL A O 1
ATOM 2629 N N . GLU A 1 346 ? 18.553 18.000 -28.243 1.00 71.31 346 GLU A N 1
ATOM 2630 C CA . GLU A 1 346 ? 19.610 18.120 -29.258 1.00 71.31 346 GLU A CA 1
ATOM 2631 C C . GLU A 1 346 ? 19.739 16.829 -30.111 1.00 71.31 346 GLU A C 1
ATOM 2633 O O . GLU A 1 346 ? 19.362 15.735 -29.659 1.00 71.31 346 GLU A O 1
ATOM 2638 N N . PRO A 1 347 ? 20.251 16.919 -31.358 1.00 68.06 347 PRO A N 1
ATOM 2639 C CA . PRO A 1 347 ? 20.620 15.757 -32.173 1.00 68.06 347 PRO A CA 1
ATOM 2640 C C . PRO A 1 347 ? 21.544 14.790 -31.417 1.00 68.06 347 PRO A C 1
ATOM 2642 O O . PRO A 1 347 ? 22.358 15.235 -30.615 1.00 68.06 347 PRO A O 1
ATOM 2645 N N . LYS A 1 348 ? 21.405 13.474 -31.641 1.00 71.19 348 LYS A N 1
ATOM 2646 C CA . LYS A 1 348 ? 22.155 12.413 -30.929 1.00 71.19 348 LYS A CA 1
ATOM 2647 C C . LYS A 1 348 ? 22.103 12.537 -29.398 1.00 71.19 348 LYS A C 1
ATOM 2649 O O . LYS A 1 348 ? 23.028 12.147 -28.703 1.00 71.19 348 LYS A O 1
ATOM 2654 N N . LEU A 1 349 ? 21.023 13.110 -28.856 1.00 73.62 349 LEU A N 1
ATOM 2655 C CA . LEU A 1 349 ? 20.900 13.422 -27.428 1.00 73.62 349 LEU A CA 1
ATOM 2656 C C . LEU A 1 349 ? 22.022 14.345 -26.909 1.00 73.62 349 LEU A C 1
ATOM 2658 O O . LEU A 1 349 ? 22.313 14.323 -25.717 1.00 73.62 349 LEU A O 1
ATOM 2662 N N . GLY A 1 350 ? 22.647 15.148 -27.775 1.00 76.94 350 GLY A N 1
ATOM 2663 C CA . GLY A 1 350 ? 23.801 15.989 -27.445 1.00 76.94 350 GLY A CA 1
ATOM 2664 C C . GLY A 1 350 ? 25.128 15.232 -27.304 1.00 76.94 350 GLY A C 1
ATOM 2665 O O . GLY A 1 350 ? 26.072 15.808 -26.770 1.00 76.94 350 GLY A O 1
ATOM 2666 N N . LEU A 1 351 ? 25.189 13.967 -27.739 1.00 79.19 351 LEU A N 1
ATOM 2667 C CA . LEU A 1 351 ? 26.380 13.112 -27.696 1.00 79.19 351 LEU A CA 1
ATOM 2668 C C . LEU A 1 351 ? 27.178 13.180 -29.005 1.00 79.19 351 LEU A C 1
ATOM 2670 O O . LEU A 1 351 ? 26.625 13.471 -30.072 1.00 79.19 351 LEU A O 1
ATOM 2674 N N . THR A 1 352 ? 28.479 12.909 -28.914 1.00 80.19 352 THR A N 1
ATOM 2675 C CA . THR A 1 352 ? 29.389 12.850 -30.067 1.00 80.19 352 THR A CA 1
ATOM 2676 C C . THR A 1 352 ? 29.405 11.456 -30.702 1.00 80.19 352 THR A C 1
ATOM 2678 O O . THR A 1 352 ? 28.881 10.506 -30.134 1.00 80.19 352 THR A O 1
ATOM 2681 N N . ASP A 1 353 ? 29.999 11.315 -31.891 1.00 74.69 353 ASP A N 1
ATOM 2682 C CA . ASP A 1 353 ? 30.176 10.002 -32.544 1.00 74.69 353 ASP A CA 1
ATOM 2683 C C . ASP A 1 353 ? 31.185 9.086 -31.826 1.00 74.69 353 ASP A C 1
ATOM 2685 O O . ASP A 1 353 ? 31.266 7.898 -32.128 1.00 74.69 353 ASP A O 1
ATOM 2689 N N . GLU A 1 354 ? 31.947 9.631 -30.877 1.00 67.88 354 GLU A N 1
ATOM 2690 C CA . GLU A 1 354 ? 32.922 8.901 -30.061 1.00 67.88 354 GLU A CA 1
ATOM 2691 C C . GLU A 1 354 ? 32.330 8.404 -28.722 1.00 67.88 354 GLU A C 1
ATOM 2693 O O . GLU A 1 354 ? 32.979 7.638 -27.999 1.00 67.88 354 GLU A O 1
ATOM 2698 N N . ASP A 1 355 ? 31.104 8.824 -28.376 1.00 60.66 355 ASP A N 1
ATOM 2699 C CA . ASP A 1 355 ? 30.408 8.482 -27.125 1.00 60.66 355 ASP A CA 1
ATOM 2700 C C . ASP A 1 355 ? 29.606 7.179 -27.203 1.00 60.66 355 ASP A C 1
ATOM 2702 O O . ASP A 1 355 ? 29.686 6.409 -26.204 1.00 60.66 355 ASP A O 1
#

Radius of gyration: 28.83 Å; chains: 1; bounding box: 76×45×73 Å

Sequence (355 aa):
MLSCPPGVDALAELKRVAYTGGPLNPVRGEALAKLLPHLFTILASTEGGIGRFVSSGDSSHWGTFKFVDLGQRMEEVAPGIYELVGRADNWVAMSNGLKMDPTEMEHTIASHPDVTGVLVAGSHRFRLCLLIELKKEVIDPSLENIWPTIEAANKKVPKFGRVPKAGDIGIDDDLLGFGLDSLSAFILLARLRAALRKHGVKAQKVQTIDSKLLYASKTLRQLAGKLSQVLATTGILSGPVQQDFDHATIRLLEKYDTELQGIVKTNAEQIVDNPSTQVVVLTGSTGSLGSYILSSLLARSDVKKVICLNRNGDAKAQSTSLRVRGLPEFNIDSERVKFLQVKPVEPKLGLTDED

Foldseek 3Di:
DVVFVVVLQVQQPDQADEDEDDFDDPVVLVVSLVSRQRAAYWYADPVGGTADWDTPRTSPQRRDTHHDPPAWDWDPPDVVDTDTRDHPAQWAQELVRDIWRCVQLFVLLCPDPFFDGWDWDHRPHNAIDIDTDGDPPPPDPDCVVSVVSLVVSQVVIPLRHRDDDPDDPDQAAQVVSVNDDPVNLVVVLVVVLVVCVVVPNDPVLSVLSDSVLVVLQRGNNSSVVSVVVSRPDPDRPPDPPPSPDPPVNVVVVVVVVVVVVVVVVVVLVVPPPDPQDDEAEQEPCLDPVNVVVVLVLVVHPNQQAYEYEYQDDDLVSSQVSCVVVVGDRDDSPDRRYHYDHACCVDHVSPDDPVD

Organism: Eutypa lata (strain UCR-EL1) (NCBI:txid1287681)

Secondary structure (DSSP, 8-state):
-TT-HHHHHHHHTSS-EEE-SSPPPHHHHHHHHTT-TTEEE--EETTTEE--EE--SSSTTTT--EEP-SS-EEEEEETTEEEEE------EE-TTS-EE--HHHHHHHHTSTTEEEEEEE-TTSSS-EEEEEEPTT-S---TTTTHHHHHHHHHHS-GGG--PPSS---TTS-TTTTT--HHHHHHHHHHHHHHHHHTT--HHHHHT--HHHHHT--SHHHHHHHHHHHHH-SS---S-------HHHHHHHHHHHHHHHHHHHHHHHTS----S-EEEEEETTTSHHHHHHHHHHHH-SSEEEEEEEESS--HHHHHHHHHHTTPPPP-TTSTTEEEEE--TTSGGGG--TT-

pLDDT: mean 75.32, std 11.7, range [36.25, 93.56]